Protein AF-0000000078759277 (afdb_homodimer)

InterPro domains:
  IPR004701 Phosphotransferase system, mannose-type IIA component [PF03610] (3-114)
  IPR004701 Phosphotransferase system, mannose-type IIA component [PS51096] (1-136)
  IPR033887 PTS system mannose/sorbose specific IIA subunit [cd00006] (1-119)
  IPR036662 Phosphotransferase system, mannose-type IIA component superfamily [G3DSA:3.40.50.510] (1-136)
  IPR036662 Phosphotransferase system, mannose-type IIA component superfamily [SSF53062] (2-120)
  IPR051471 Bacterial PTS system sugar-specific components [PTHR33799] (2-118)

Secondary structure (DSSP, 8-state):
-EEEEEEETTHHHHHHHHHHHHH-S---EEEEEE-TT-HHHHHHHHHHHHHHHTTS-EEEEESSTTSHHHHHHHTTGGG--S-EEEEES--HHHHHHHHHHHHTT--HHHHHHHHHT----EEHHHHHHHHHHH--/-EEEEEEETTHHHHHHHHHHHHH-S---EEEEEE-TT-HHHHHHHHHHHHHHHTTS-EEEEESSTTSHHHHHHHTTGGG--S-EEEEES--HHHHHHHHHHHHTT--HHHHHHHHHT----EEHHHHHHHHHHHH-

Solvent-accessible surface area (backbone atoms only — not comparable to full-atom values): 14409 Å² total; per-residue (Å²): 116,40,40,36,33,26,12,60,35,49,28,31,57,17,48,51,55,43,46,29,72,75,75,36,87,82,71,57,67,44,77,53,50,44,48,92,81,34,69,66,54,33,51,52,55,47,52,58,51,45,74,74,44,32,85,34,32,34,38,36,39,12,32,30,65,81,34,68,61,32,44,61,50,61,74,46,48,80,68,32,74,52,43,70,47,46,36,16,24,43,28,55,45,55,53,52,49,50,51,52,41,45,76,70,66,51,50,66,72,57,43,50,58,51,56,75,71,53,83,49,61,51,39,53,72,63,54,52,51,54,52,56,58,67,75,97,112,41,38,36,34,26,13,60,36,48,28,32,57,16,50,52,55,42,47,28,73,75,74,37,88,84,69,56,66,44,77,51,50,45,48,92,80,34,69,68,55,32,49,52,53,49,50,57,51,43,74,73,43,32,84,33,32,33,38,37,39,13,31,30,65,79,34,67,62,32,45,61,50,60,74,45,49,80,66,32,74,54,44,69,46,45,35,17,24,43,29,53,45,56,52,52,50,48,52,52,40,46,76,71,67,50,50,64,70,57,44,51,59,51,55,73,71,53,83,51,62,49,39,52,72,62,54,53,51,54,55,56,57,67,74,97

Foldseek 3Di:
DAEEEEEEDCVSVVLLVVVCVVPNDPLNYHYQYAYPVHVVVSLVVVVVVCVVDLADAYEYEYQAPPDPRQVSVVVCQVSRDHHYYYDYNDDNVLVNQLSVVVVVVDGPVVSVVVSVPDDPDDDPVVVVVVVVVVVD/DAEEEEEEDCVSVVLLVVVCVVPNDPLNYHYQYAYPVHVVVSLVVVVVVCVVDLADAYEYEYQAPPDPRQVSVVVCQVSRDHHYYYDYNDDNVLVNQLSVCVVVVDGPVVSVVVSVPDDPDDDPVVVVVVVVVVVD

Nearest PDB structures (foldseek):
  6fmg-assembly2_C  TM=9.041E-01  e=5.716E-08  Streptococcus pneumoniae
  4tkz-assembly3_F-3  TM=8.627E-01  e=1.509E-07  Streptococcus agalactiae NEM316
  3bed-assembly1_A  TM=8.470E-01  e=1.883E-06  Enterococcus faecalis V583
  2jzn-assembly1_B  TM=8.188E-01  e=2.286E-06  Escherichia coli
  3gx1-assembly1_B  TM=8.272E-01  e=3.694E-05  Listeria innocua Clip11262

pLDDT: mean 94.12, std 10.88, range [39.59, 98.94]

Sequence (272 aa):
MEFIITSHGNIAIGFVDTLKMFFGDNLNCHVVTLGDAGIEEFRENIEKIVSQVKNQEVMVFADLIGGTPFNEFAKRSEVFQNGFQLLGGMNLGILIEAVNLRLQGKKSDDIIENLRNMNTIACLADMQRHTNEEDEMEFIITSHGNIAIGFVDTLKMFFGDNLNCHVVTLGDAGIEEFRENIEKIVSQVKNQEVMVFADLIGGTPFNEFAKRSEVFQNGFQLLGGMNLGILIEAVNLRLQGKKSDDIIENLRNMNTIACLADMQRHTNEEDE

Structure (mmCIF, N/CA/C/O backbone):
data_AF-0000000078759277-model_v1
#
loop_
_entity.id
_entity.type
_entity.pdbx_description
1 polymer 'PTS family mannose/fructose/sorbose porter component IIA'
#
loop_
_atom_site.group_PDB
_atom_site.id
_atom_site.type_symbol
_atom_site.label_atom_id
_atom_site.label_alt_id
_atom_site.label_comp_id
_atom_site.label_asym_id
_atom_site.label_entity_id
_atom_site.label_seq_id
_atom_site.pdbx_PDB_ins_code
_atom_site.Cartn_x
_atom_site.Cartn_y
_atom_site.Cartn_z
_atom_site.occupancy
_atom_site.B_iso_or_equiv
_atom_site.auth_seq_id
_atom_site.auth_comp_id
_atom_site.auth_asym_id
_atom_site.auth_atom_id
_atom_site.pdbx_PDB_model_num
ATOM 1 N N . MET A 1 1 ? -10.734 17.859 8.914 1 96.25 1 MET A N 1
ATOM 2 C CA . MET A 1 1 ? -9.484 17.109 8.891 1 96.25 1 MET A CA 1
ATOM 3 C C . MET A 1 1 ? -9.008 16.891 7.461 1 96.25 1 MET A C 1
ATOM 5 O O . MET A 1 1 ? -9.805 16.578 6.574 1 96.25 1 MET A O 1
ATOM 9 N N . GLU A 1 2 ? -7.703 17.094 7.203 1 97.62 2 GLU A N 1
ATOM 10 C CA . GLU A 1 2 ? -7.098 16.922 5.887 1 97.62 2 GLU A CA 1
ATOM 11 C C . GLU A 1 2 ? -6.184 15.703 5.848 1 97.62 2 GLU A C 1
ATOM 13 O O . GLU A 1 2 ? -5.449 15.438 6.801 1 97.62 2 GLU A O 1
ATOM 18 N N . PHE A 1 3 ? -6.359 14.961 4.754 1 98.69 3 PHE A N 1
ATOM 19 C CA . PHE A 1 3 ? -5.434 13.867 4.508 1 98.69 3 PHE A CA 1
ATOM 20 C C . PHE A 1 3 ? -4.367 14.273 3.496 1 98.69 3 PHE A C 1
ATOM 22 O O . PHE A 1 3 ? -4.668 14.953 2.512 1 98.69 3 PHE A O 1
ATOM 29 N N . ILE A 1 4 ? -3.18 13.875 3.758 1 98.81 4 ILE A N 1
ATOM 30 C CA . ILE A 1 4 ? -2.096 13.969 2.785 1 98.81 4 ILE A CA 1
ATOM 31 C C . ILE A 1 4 ? -1.557 12.578 2.479 1 98.81 4 ILE A C 1
ATOM 33 O O . ILE A 1 4 ? -1.135 11.852 3.385 1 98.81 4 ILE A O 1
ATOM 37 N N . ILE A 1 5 ? -1.588 12.18 1.271 1 98.94 5 ILE A N 1
ATOM 38 C CA . ILE A 1 5 ? -1.066 10.898 0.809 1 98.94 5 ILE A CA 1
ATOM 39 C C . ILE A 1 5 ? 0.215 11.117 0.009 1 98.94 5 ILE A C 1
ATOM 41 O O . ILE A 1 5 ? 0.208 11.82 -1.006 1 98.94 5 ILE A O 1
ATOM 45 N N . THR A 1 6 ? 1.304 10.523 0.481 1 98.94 6 THR A N 1
ATOM 46 C CA . THR A 1 6 ? 2.6 10.789 -0.137 1 98.94 6 THR A CA 1
ATOM 47 C C . THR A 1 6 ? 3.34 9.484 -0.413 1 98.94 6 THR A C 1
ATOM 49 O O . THR A 1 6 ? 3.186 8.508 0.323 1 98.94 6 THR A O 1
ATOM 52 N N . SER A 1 7 ? 4.113 9.469 -1.456 1 98.88 7 SER A N 1
ATOM 53 C CA . SER A 1 7 ? 4.801 8.242 -1.84 1 98.88 7 SER A CA 1
ATOM 54 C C . SER A 1 7 ? 5.961 8.531 -2.785 1 98.88 7 SER A C 1
ATOM 56 O O . SER A 1 7 ? 6.086 9.641 -3.305 1 98.88 7 SER A O 1
ATOM 58 N N . HIS A 1 8 ? 6.785 7.488 -2.934 1 98.75 8 HIS A N 1
ATOM 59 C CA . HIS A 1 8 ? 7.625 7.414 -4.125 1 98.75 8 HIS A CA 1
ATOM 60 C C . HIS A 1 8 ? 6.781 7.234 -5.383 1 98.75 8 HIS A C 1
ATOM 62 O O . HIS A 1 8 ? 5.777 6.516 -5.363 1 98.75 8 HIS A O 1
ATOM 68 N N . GLY A 1 9 ? 7.258 7.902 -6.414 1 97.88 9 GLY A N 1
ATOM 69 C CA . GLY A 1 9 ? 6.586 7.699 -7.688 1 97.88 9 GLY A CA 1
ATOM 70 C C . GLY A 1 9 ? 5.086 7.934 -7.617 1 97.88 9 GLY A C 1
ATOM 71 O O . GLY A 1 9 ? 4.629 8.836 -6.914 1 97.88 9 GLY A O 1
ATOM 72 N N . ASN A 1 10 ? 4.293 7.164 -8.359 1 97.75 10 ASN A N 1
ATOM 73 C CA . ASN A 1 10 ? 2.879 7.473 -8.555 1 97.75 10 ASN A CA 1
ATOM 74 C C . ASN A 1 10 ? 1.986 6.594 -7.684 1 97.75 10 ASN A C 1
ATOM 76 O O . ASN A 1 10 ? 0.781 6.496 -7.918 1 97.75 10 ASN A O 1
ATOM 80 N N . ILE A 1 11 ? 2.514 5.938 -6.695 1 98.81 11 ILE A N 1
ATOM 81 C CA . ILE A 1 11 ? 1.765 5.055 -5.809 1 98.81 11 ILE A CA 1
ATOM 82 C C . ILE A 1 11 ? 0.609 5.824 -5.172 1 98.81 11 ILE A C 1
ATOM 84 O O . ILE A 1 11 ? -0.538 5.371 -5.203 1 98.81 11 ILE A O 1
ATOM 88 N N . ALA A 1 12 ? 0.893 6.992 -4.629 1 98.81 12 ALA A N 1
ATOM 89 C CA . ALA A 1 12 ? -0.098 7.812 -3.938 1 98.81 12 ALA A CA 1
ATOM 90 C C . ALA A 1 12 ? -1.241 8.195 -4.871 1 98.81 12 ALA A C 1
ATOM 92 O O . ALA A 1 12 ? -2.406 8.195 -4.469 1 98.81 12 ALA A O 1
ATOM 93 N N . ILE A 1 13 ? -0.888 8.523 -6.117 1 98.44 13 ILE A N 1
ATOM 94 C CA . ILE A 1 13 ? -1.903 8.883 -7.102 1 98.44 13 ILE A CA 1
ATOM 95 C C . ILE A 1 13 ? -2.85 7.707 -7.324 1 98.44 13 ILE A C 1
ATOM 97 O O . ILE A 1 13 ? -4.07 7.879 -7.348 1 98.44 13 ILE A O 1
ATOM 101 N N . GLY A 1 14 ? -2.266 6.5 -7.434 1 98.44 14 GLY A N 1
ATOM 102 C CA . GLY A 1 14 ? -3.086 5.309 -7.566 1 98.44 14 GLY A CA 1
ATOM 103 C C . GLY A 1 14 ? -4.047 5.113 -6.41 1 98.44 14 GLY A C 1
ATOM 104 O O . GLY A 1 14 ? -5.223 4.797 -6.617 1 98.44 14 GLY A O 1
ATOM 105 N N . PHE A 1 15 ? -3.547 5.273 -5.203 1 98.75 15 PHE A N 1
ATOM 106 C CA . PHE A 1 15 ? -4.379 5.109 -4.016 1 98.75 15 PHE A CA 1
ATOM 107 C C . PHE A 1 15 ? -5.523 6.117 -4.012 1 98.75 15 PHE A C 1
ATOM 109 O O . PHE A 1 15 ? -6.68 5.75 -3.789 1 98.75 15 PHE A O 1
ATOM 116 N N . VAL A 1 16 ? -5.27 7.398 -4.293 1 98.56 16 VAL A N 1
ATOM 117 C CA . VAL A 1 16 ? -6.277 8.453 -4.199 1 98.56 16 VAL A CA 1
ATOM 118 C C . VAL A 1 16 ? -7.332 8.25 -5.289 1 98.56 16 VAL A C 1
ATOM 120 O O . VAL A 1 16 ? -8.531 8.406 -5.035 1 98.56 16 VAL A O 1
ATOM 123 N N . ASP A 1 17 ? -6.848 7.918 -6.5 1 98 17 ASP A N 1
ATOM 124 C CA . ASP A 1 17 ? -7.801 7.637 -7.57 1 98 17 ASP A CA 1
ATOM 125 C C . ASP A 1 17 ? -8.75 6.508 -7.18 1 98 17 ASP A C 1
ATOM 127 O O . ASP A 1 17 ? -9.953 6.578 -7.438 1 98 17 ASP A O 1
ATOM 131 N N . THR A 1 18 ? -8.227 5.465 -6.574 1 98.25 18 THR A N 1
ATOM 132 C CA . THR A 1 18 ? -9.039 4.328 -6.145 1 98.25 18 THR A CA 1
ATOM 133 C C . THR A 1 18 ? -10 4.742 -5.035 1 98.25 18 THR A C 1
ATOM 135 O O . THR A 1 18 ? -11.172 4.355 -5.043 1 98.25 18 THR A O 1
ATOM 138 N N . LEU A 1 19 ? -9.539 5.543 -4.074 1 98.19 19 LEU A N 1
ATOM 139 C CA . LEU A 1 19 ? -10.406 6.031 -3.004 1 98.19 19 LEU A CA 1
ATOM 140 C C . LEU A 1 19 ? -11.555 6.859 -3.566 1 98.19 19 LEU A C 1
ATOM 142 O O . LEU A 1 19 ? -12.68 6.777 -3.076 1 98.19 19 LEU A O 1
ATOM 146 N N . LYS A 1 20 ? -11.266 7.652 -4.574 1 97.75 20 LYS A N 1
ATOM 147 C CA . LYS A 1 20 ? -12.312 8.461 -5.199 1 97.75 20 LYS A CA 1
ATOM 148 C C . LYS A 1 20 ? -13.367 7.574 -5.852 1 97.75 20 LYS A C 1
ATOM 150 O O . LYS A 1 20 ? -14.555 7.914 -5.859 1 97.75 20 LYS A O 1
ATOM 155 N N . MET A 1 21 ? -12.898 6.496 -6.398 1 95.56 21 MET A N 1
ATOM 156 C CA . MET A 1 21 ? -13.844 5.531 -6.957 1 95.56 21 MET A CA 1
ATOM 157 C C . MET A 1 21 ? -14.75 4.969 -5.871 1 95.56 21 MET A C 1
ATOM 159 O O . MET A 1 21 ? -15.945 4.75 -6.109 1 95.56 21 MET A O 1
ATOM 163 N N . PHE A 1 22 ? -14.227 4.797 -4.699 1 96.62 22 PHE A N 1
ATOM 164 C CA . PHE A 1 22 ? -14.977 4.172 -3.611 1 96.62 22 PHE A CA 1
ATOM 165 C C . PHE A 1 22 ? -15.844 5.195 -2.896 1 96.62 22 PHE A C 1
ATOM 167 O O . PHE A 1 22 ? -16.953 4.883 -2.471 1 96.62 22 PHE A O 1
ATOM 174 N N . PHE A 1 23 ? -15.391 6.449 -2.748 1 97.12 23 PHE A N 1
ATOM 175 C CA . PHE A 1 23 ? -16.031 7.383 -1.827 1 97.12 23 PHE A CA 1
ATOM 176 C C . PHE A 1 23 ? -16.484 8.641 -2.559 1 97.12 23 PHE A C 1
ATOM 178 O O . PHE A 1 23 ? -17.156 9.492 -1.975 1 97.12 23 PHE A O 1
ATOM 185 N N . GLY A 1 24 ? -16.094 8.844 -3.77 1 95.69 24 GLY A N 1
ATOM 186 C CA . GLY A 1 24 ? -16.422 10.055 -4.512 1 95.69 24 GLY A CA 1
ATOM 187 C C . GLY A 1 24 ? -15.281 11.055 -4.559 1 95.69 24 GLY A C 1
ATOM 188 O O . GLY A 1 24 ? -14.25 10.852 -3.914 1 95.69 24 GLY A O 1
ATOM 189 N N . ASP A 1 25 ? -15.453 12.156 -5.25 1 93.19 25 ASP A N 1
ATOM 190 C CA . ASP A 1 25 ? -14.383 13.078 -5.598 1 93.19 25 ASP A CA 1
ATOM 191 C C . ASP A 1 25 ? -14.109 14.062 -4.461 1 93.19 25 ASP A C 1
ATOM 193 O O . ASP A 1 25 ? -13.062 14.711 -4.43 1 93.19 25 ASP A O 1
ATOM 197 N N . ASN A 1 26 ? -14.898 14.148 -3.436 1 89.88 26 ASN A N 1
ATOM 198 C CA . ASN A 1 26 ? -14.773 15.148 -2.383 1 89.88 26 ASN A CA 1
ATOM 199 C C . ASN A 1 26 ? -14.07 14.586 -1.153 1 89.88 26 ASN A C 1
ATOM 201 O O . ASN A 1 26 ? -14.562 14.711 -0.034 1 89.88 26 ASN A O 1
ATOM 205 N N . LEU A 1 27 ? -12.93 13.875 -1.172 1 89.94 27 LEU A N 1
ATOM 206 C CA . LEU A 1 27 ? -12.211 13.172 -0.11 1 89.94 27 LEU A CA 1
ATOM 207 C C . LEU A 1 27 ? -11.336 14.133 0.683 1 89.94 27 LEU A C 1
ATOM 209 O O . LEU A 1 27 ? -10.898 13.812 1.788 1 89.94 27 LEU A O 1
ATOM 213 N N . ASN A 1 28 ? -11.289 15.461 0.524 1 91.25 28 ASN A N 1
ATOM 214 C CA . ASN A 1 28 ? -10.367 16.359 1.21 1 91.25 28 ASN A CA 1
ATOM 215 C C . ASN A 1 28 ? -8.977 15.734 1.358 1 91.25 28 ASN A C 1
ATOM 217 O O . ASN A 1 28 ? -8.453 15.633 2.471 1 91.25 28 ASN A O 1
ATOM 221 N N . CYS A 1 29 ? -8.406 15.289 0.323 1 96.31 29 CYS A N 1
ATOM 222 C CA . CYS A 1 29 ? -7.109 14.617 0.274 1 96.31 29 CYS A CA 1
ATOM 223 C C . CYS A 1 29 ? -6.145 15.359 -0.647 1 96.31 29 CYS A C 1
ATOM 225 O O . CYS A 1 29 ? -6.543 15.836 -1.711 1 96.31 29 CYS A O 1
ATOM 227 N N . HIS A 1 30 ? -4.957 15.516 -0.177 1 98.06 30 HIS A N 1
ATOM 228 C CA . HIS A 1 30 ? -3.861 16.047 -0.977 1 98.06 30 HIS A CA 1
ATOM 229 C C . HIS A 1 30 ? -2.861 14.961 -1.345 1 98.06 30 HIS A C 1
ATOM 231 O O . HIS A 1 30 ? -2.617 14.047 -0.555 1 98.06 30 HIS A O 1
ATOM 237 N N . VAL A 1 31 ? -2.32 15.07 -2.562 1 98.56 31 VAL A N 1
ATOM 238 C CA . VAL A 1 31 ? -1.34 14.086 -3.023 1 98.56 31 VAL A CA 1
ATOM 239 C C . VAL A 1 31 ? -0.012 14.789 -3.312 1 98.56 31 VAL A C 1
ATOM 241 O O . VAL A 1 31 ? 0.016 15.836 -3.957 1 98.56 31 VAL A O 1
ATOM 244 N N . VAL A 1 32 ? 1.037 14.25 -2.824 1 98.69 32 VAL A N 1
ATOM 245 C CA . VAL A 1 32 ? 2.367 14.75 -3.156 1 98.69 32 VAL A CA 1
ATOM 246 C C . VAL A 1 32 ? 3.324 13.578 -3.359 1 98.69 32 VAL A C 1
ATOM 248 O O . VAL A 1 32 ? 3.445 12.711 -2.49 1 98.69 32 VAL A O 1
ATOM 251 N N . THR A 1 33 ? 3.992 13.516 -4.48 1 98.69 33 THR A N 1
ATOM 252 C CA . THR A 1 33 ? 4.781 12.344 -4.855 1 98.69 33 THR A CA 1
ATOM 253 C C . THR A 1 33 ? 6.23 12.742 -5.137 1 98.69 33 THR A C 1
ATOM 255 O O . THR A 1 33 ? 6.492 13.812 -5.684 1 98.69 33 THR A O 1
ATOM 258 N N . LEU A 1 34 ? 7.156 11.914 -4.73 1 98.75 34 LEU A N 1
ATOM 259 C CA . LEU A 1 34 ? 8.57 12.047 -5.082 1 98.75 34 LEU A CA 1
ATOM 260 C C . LEU A 1 34 ? 8.883 11.266 -6.355 1 98.75 34 LEU A C 1
ATOM 262 O O . LEU A 1 34 ? 9.008 10.039 -6.32 1 98.75 34 LEU A O 1
ATOM 266 N N . GLY A 1 35 ? 8.984 12 -7.461 1 96.38 35 GLY A N 1
ATOM 267 C CA . GLY A 1 35 ? 9.273 11.375 -8.742 1 96.38 35 GLY A CA 1
ATOM 268 C C . GLY A 1 35 ? 10.594 11.836 -9.336 1 96.38 35 GLY A C 1
ATOM 269 O O . GLY A 1 35 ? 11.547 12.109 -8.609 1 96.38 35 GLY A O 1
ATOM 270 N N . ASP A 1 36 ? 10.578 11.828 -10.617 1 95.62 36 ASP A N 1
ATOM 271 C CA . ASP A 1 36 ? 11.797 12.078 -11.375 1 95.62 36 ASP A CA 1
ATOM 272 C C . ASP A 1 36 ? 12.211 13.547 -11.281 1 95.62 36 ASP A C 1
ATOM 274 O O . ASP A 1 36 ? 13.359 13.891 -11.547 1 95.62 36 ASP A O 1
ATOM 278 N N . ALA A 1 37 ? 11.18 14.422 -10.875 1 95.12 37 ALA A N 1
ATOM 279 C CA . ALA A 1 37 ? 11.461 15.852 -10.797 1 95.12 37 ALA A CA 1
ATOM 280 C C . ALA A 1 37 ? 12.438 16.156 -9.664 1 95.12 37 ALA A C 1
ATOM 282 O O . ALA A 1 37 ? 13.023 17.25 -9.617 1 95.12 37 ALA A O 1
ATOM 283 N N . GLY A 1 38 ? 12.602 15.273 -8.719 1 96.94 38 GLY A N 1
ATOM 284 C CA . GLY A 1 38 ? 13.641 15.391 -7.707 1 96.94 38 GLY A CA 1
ATOM 285 C C . GLY A 1 38 ? 13.125 15.891 -6.371 1 96.94 38 GLY A C 1
ATOM 286 O O . GLY A 1 38 ? 11.984 16.344 -6.277 1 96.94 38 GLY A O 1
ATOM 287 N N . ILE A 1 39 ? 13.992 15.859 -5.332 1 97.69 39 ILE A N 1
ATOM 288 C CA . ILE A 1 39 ? 13.625 16.109 -3.939 1 97.69 39 ILE A CA 1
ATOM 289 C C . ILE A 1 39 ? 13.312 17.578 -3.736 1 97.69 39 ILE A C 1
ATOM 291 O O . ILE A 1 39 ? 12.445 17.938 -2.936 1 97.69 39 ILE A O 1
ATOM 295 N N . GLU A 1 40 ? 13.961 18.469 -4.434 1 98.25 40 GLU A N 1
ATOM 296 C CA . GLU A 1 40 ? 13.688 19.891 -4.277 1 98.25 40 GLU A CA 1
ATOM 297 C C . GLU A 1 40 ? 12.266 20.234 -4.699 1 98.25 40 GLU A C 1
ATOM 299 O O . GLU A 1 40 ? 11.547 20.938 -3.984 1 98.25 40 GLU A O 1
ATOM 304 N N . GLU A 1 41 ? 11.906 19.75 -5.848 1 98.5 41 GLU A N 1
ATOM 305 C CA . GLU A 1 41 ? 10.531 19.953 -6.289 1 98.5 41 GLU A CA 1
ATOM 306 C C . GLU A 1 41 ? 9.539 19.312 -5.328 1 98.5 41 GLU A C 1
ATOM 308 O O . GLU A 1 41 ? 8.477 19.859 -5.055 1 98.5 41 GLU A O 1
ATOM 313 N N . PHE A 1 42 ? 9.93 18.188 -4.891 1 98.75 42 PHE A N 1
ATOM 314 C CA . PHE A 1 42 ? 9.117 17.5 -3.9 1 98.75 42 PHE A CA 1
ATOM 315 C C . PHE A 1 42 ? 8.883 18.375 -2.676 1 98.75 42 PHE A C 1
ATOM 317 O O . PHE A 1 42 ? 7.742 18.531 -2.236 1 98.75 42 PHE A O 1
ATOM 324 N N . ARG A 1 43 ? 9.883 18.953 -2.146 1 98.62 43 ARG A N 1
ATOM 325 C CA . ARG A 1 43 ? 9.797 19.812 -0.971 1 98.62 43 ARG A CA 1
ATOM 326 C C . ARG A 1 43 ? 8.961 21.047 -1.255 1 98.62 43 ARG A C 1
ATOM 328 O O . ARG A 1 43 ? 8.18 21.484 -0.406 1 98.62 43 ARG A O 1
ATOM 335 N N . GLU A 1 44 ? 9.117 21.578 -2.398 1 98.62 44 GLU A N 1
ATOM 336 C CA . GLU A 1 44 ? 8.312 22.734 -2.781 1 98.62 44 GLU A CA 1
ATOM 337 C C . GLU A 1 44 ? 6.828 22.391 -2.783 1 98.62 44 GLU A C 1
ATOM 339 O O . GLU A 1 44 ? 6.004 23.172 -2.307 1 98.62 44 GLU A O 1
ATOM 344 N N . ASN A 1 45 ? 6.543 21.312 -3.32 1 98.62 45 ASN A N 1
ATOM 345 C CA . ASN A 1 45 ? 5.152 20.859 -3.359 1 98.62 45 ASN A CA 1
ATOM 346 C C . ASN A 1 45 ? 4.605 20.609 -1.957 1 98.62 45 ASN A C 1
ATOM 348 O O . ASN A 1 45 ? 3.441 20.891 -1.679 1 98.62 45 ASN A O 1
ATOM 352 N N . ILE A 1 46 ? 5.445 20.047 -1.088 1 98.75 46 ILE A N 1
ATOM 353 C CA . ILE A 1 46 ? 5.051 19.844 0.302 1 98.75 46 ILE A CA 1
ATOM 354 C C . ILE A 1 46 ? 4.734 21.188 0.951 1 98.75 46 ILE A C 1
ATOM 356 O O . ILE A 1 46 ? 3.699 21.344 1.604 1 98.75 46 ILE A O 1
ATOM 360 N N . GLU A 1 47 ? 5.594 22.125 0.748 1 98.5 47 GLU A N 1
ATOM 361 C CA . GLU A 1 47 ? 5.406 23.438 1.357 1 98.5 47 GLU A CA 1
ATOM 362 C C . GLU A 1 47 ? 4.098 24.078 0.901 1 98.5 47 GLU A C 1
ATOM 364 O O . GLU A 1 47 ? 3.406 24.719 1.69 1 98.5 47 GLU A O 1
ATOM 369 N N . LYS A 1 48 ? 3.799 23.938 -0.354 1 98.56 48 LYS A N 1
ATOM 370 C CA . LYS A 1 48 ? 2.543 24.469 -0.883 1 98.56 48 LYS A CA 1
ATOM 371 C C . LYS A 1 48 ? 1.344 23.844 -0.17 1 98.56 48 LYS A C 1
ATOM 373 O O . LYS A 1 48 ? 0.418 24.547 0.228 1 98.56 48 LYS A O 1
ATOM 378 N N . ILE A 1 49 ? 1.343 22.594 0.065 1 98.31 49 ILE A N 1
ATOM 379 C CA . ILE A 1 49 ? 0.242 21.891 0.72 1 98.31 49 ILE A CA 1
ATOM 380 C C . ILE A 1 49 ? 0.181 22.281 2.191 1 98.31 49 ILE A C 1
ATOM 382 O O . ILE A 1 49 ? -0.891 22.609 2.711 1 98.31 49 ILE A O 1
ATOM 386 N N . VAL A 1 50 ? 1.338 22.25 2.836 1 98 50 VAL A N 1
ATOM 387 C CA . VAL A 1 50 ? 1.424 22.562 4.262 1 98 50 VAL A CA 1
ATOM 388 C C . VAL A 1 50 ? 0.872 23.953 4.523 1 98 50 VAL A C 1
ATOM 390 O O . VAL A 1 50 ? 0.137 24.172 5.492 1 98 50 VAL A O 1
ATOM 393 N N . SER A 1 51 ? 1.228 24.891 3.654 1 97.75 51 SER A N 1
ATOM 394 C CA . SER A 1 51 ? 0.769 26.266 3.816 1 97.75 51 SER A CA 1
ATOM 395 C C . SER A 1 51 ? -0.753 26.344 3.789 1 97.75 51 SER A C 1
ATOM 397 O O . SER A 1 51 ? -1.344 27.234 4.398 1 97.75 51 SER A O 1
ATOM 399 N N . GLN A 1 52 ? -1.376 25.422 3.16 1 97.31 52 GLN A N 1
ATOM 400 C CA . GLN A 1 52 ? -2.824 25.422 2.99 1 97.31 52 GLN A CA 1
ATOM 401 C C . GLN A 1 52 ? -3.52 24.75 4.172 1 97.31 52 GLN A C 1
ATOM 403 O O . GLN A 1 52 ? -4.668 25.078 4.488 1 97.31 52 GLN A O 1
ATOM 408 N N . VAL A 1 53 ? -2.787 23.844 4.855 1 97.56 53 VAL A N 1
ATOM 409 C CA . VAL A 1 53 ? -3.547 22.984 5.754 1 97.56 53 VAL A CA 1
ATOM 410 C C . VAL A 1 53 ? -2.941 23.031 7.156 1 97.56 53 VAL A C 1
ATOM 412 O O . VAL A 1 53 ? -3.4 22.344 8.062 1 97.56 53 VAL A O 1
ATOM 415 N N . LYS A 1 54 ? -1.875 23.844 7.383 1 96.12 54 LYS A N 1
ATOM 416 C CA . LYS A 1 54 ? -1.127 23.828 8.633 1 96.12 54 LYS A CA 1
ATOM 417 C C . LYS A 1 54 ? -2.031 24.156 9.82 1 96.12 54 LYS A C 1
ATOM 419 O O . LYS A 1 54 ? -1.723 23.812 10.961 1 96.12 54 LYS A O 1
ATOM 424 N N . ASN A 1 55 ? -3.201 24.812 9.609 1 97.06 55 ASN A N 1
ATOM 425 C CA . ASN A 1 55 ? -4.094 25.203 10.688 1 97.06 55 ASN A CA 1
ATOM 426 C C . ASN A 1 55 ? -5.25 24.219 10.852 1 97.06 55 ASN A C 1
ATOM 428 O O . ASN A 1 55 ? -6.203 24.484 11.586 1 97.06 55 ASN A O 1
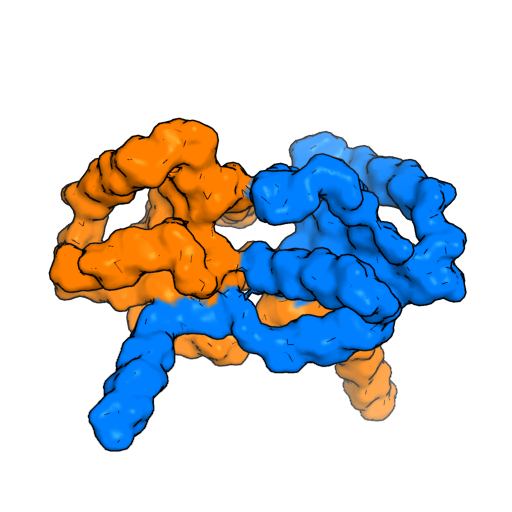ATOM 432 N N . GLN A 1 56 ? -5.223 23.125 10.18 1 97.31 56 GLN A N 1
ATOM 433 C CA . GLN A 1 56 ? -6.223 22.062 10.266 1 97.31 56 GLN A CA 1
ATOM 434 C C . GLN A 1 56 ? -5.664 20.844 10.984 1 97.31 56 GLN A C 1
ATOM 436 O O . GLN A 1 56 ? -4.461 20.766 11.25 1 97.31 56 GLN A O 1
ATOM 441 N N . GLU A 1 57 ? -6.609 19.938 11.422 1 97.75 57 GLU A N 1
ATOM 442 C CA . GLU A 1 57 ? -6.18 18.594 11.797 1 97.75 57 GLU A CA 1
ATOM 443 C C . GLU A 1 57 ? -5.715 17.797 10.586 1 97.75 57 GLU A C 1
ATOM 445 O O . GLU A 1 57 ? -6.41 17.75 9.57 1 97.75 57 GLU A O 1
ATOM 450 N N . VAL A 1 58 ? -4.465 17.219 10.68 1 98.12 58 VAL A N 1
ATOM 451 C CA . VAL A 1 58 ? -3.873 16.625 9.484 1 98.12 58 VAL A CA 1
ATOM 452 C C . VAL A 1 58 ? -3.412 15.203 9.789 1 98.12 58 VAL A C 1
ATOM 454 O O . VAL A 1 58 ? -2.83 14.945 10.844 1 98.12 58 VAL A O 1
ATOM 457 N N . MET A 1 59 ? -3.682 14.328 8.938 1 98.44 59 MET A N 1
ATOM 458 C CA . MET A 1 59 ? -3.088 12.992 8.922 1 98.44 59 MET A CA 1
ATOM 459 C C . MET A 1 59 ? -2.332 12.742 7.617 1 98.44 59 MET A C 1
ATOM 461 O O . MET A 1 59 ? -2.871 12.961 6.531 1 98.44 59 MET A O 1
ATOM 465 N N . VAL A 1 60 ? -1.103 12.32 7.738 1 98.75 60 VAL A N 1
ATOM 466 C CA . VAL A 1 60 ? -0.259 12.023 6.586 1 98.75 60 VAL A CA 1
ATOM 467 C C . VAL A 1 6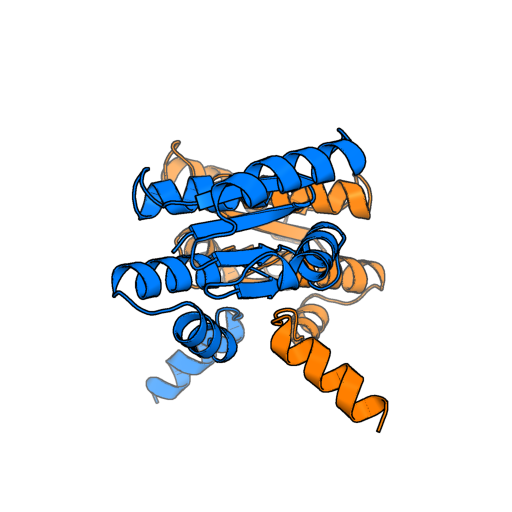0 ? -0.044 10.516 6.477 1 98.75 60 VAL A C 1
ATOM 469 O O . VAL A 1 60 ? 0.253 9.852 7.473 1 98.75 60 VAL A O 1
ATOM 472 N N . PHE A 1 61 ? -0.217 9.992 5.309 1 98.81 61 PHE A N 1
ATOM 473 C CA . PHE A 1 61 ? 0.031 8.594 4.996 1 98.81 61 PHE A CA 1
ATOM 474 C C . PHE A 1 61 ? 1.169 8.453 3.992 1 98.81 61 PHE A C 1
ATOM 476 O O . PHE A 1 61 ? 1.064 8.922 2.859 1 98.81 61 PHE A O 1
ATOM 483 N N . ALA A 1 62 ? 2.221 7.797 4.383 1 98.88 62 ALA A N 1
ATOM 484 C CA . ALA A 1 62 ? 3.377 7.578 3.516 1 98.88 62 ALA A CA 1
ATOM 485 C C . ALA A 1 62 ? 3.488 6.109 3.111 1 98.88 62 ALA A C 1
ATOM 487 O O . ALA A 1 62 ? 3.129 5.219 3.885 1 98.88 62 ALA A O 1
ATOM 488 N N . ASP A 1 63 ? 4.055 5.875 1.984 1 98.81 63 ASP A N 1
ATOM 489 C CA . ASP A 1 63 ? 4.121 4.531 1.421 1 98.81 63 ASP A CA 1
ATOM 490 C C . ASP A 1 63 ? 5.117 3.662 2.186 1 98.81 63 ASP A C 1
ATOM 492 O O . ASP A 1 63 ? 4.973 2.439 2.232 1 98.81 63 ASP A O 1
ATOM 496 N N . LEU A 1 64 ? 6.094 4.262 2.742 1 98.44 64 LEU A N 1
ATOM 497 C CA . LEU A 1 64 ? 7.191 3.508 3.338 1 98.44 64 LEU A CA 1
ATOM 498 C C . LEU A 1 64 ? 7.688 4.188 4.609 1 98.44 64 LEU A C 1
ATOM 500 O O . LEU A 1 64 ? 7.906 5.398 4.629 1 98.44 64 LEU A O 1
ATOM 504 N N . ILE A 1 65 ? 7.871 3.408 5.645 1 97.31 65 ILE A N 1
ATOM 505 C CA . ILE A 1 65 ? 8.453 3.924 6.879 1 97.31 65 ILE A CA 1
ATOM 506 C C . ILE A 1 65 ? 9.891 4.355 6.633 1 97.31 65 ILE A C 1
ATOM 508 O O . ILE A 1 65 ? 10.688 3.59 6.078 1 97.31 65 ILE A O 1
ATOM 512 N N . GLY A 1 66 ? 10.141 5.555 6.977 1 97.06 66 GLY A N 1
ATOM 513 C CA . GLY A 1 66 ? 11.523 6.004 6.973 1 97.06 66 GLY A CA 1
ATOM 514 C C . GLY A 1 66 ? 12 6.43 5.598 1 97.06 66 GLY A C 1
ATOM 515 O O . GLY A 1 66 ? 13.156 6.828 5.434 1 97.06 66 GLY A O 1
ATOM 516 N N . GLY A 1 67 ? 11.211 6.312 4.578 1 97.88 67 GLY A N 1
ATOM 517 C CA . GLY A 1 67 ? 11.578 6.836 3.275 1 97.88 67 GLY A CA 1
ATOM 518 C C . GLY A 1 67 ? 11.609 8.352 3.227 1 97.88 67 GLY A C 1
ATOM 519 O O . GLY A 1 67 ? 11.156 9.016 4.16 1 97.88 67 GLY A O 1
ATOM 520 N N . THR A 1 68 ? 12.047 8.859 2.129 1 98.44 68 THR A N 1
ATOM 521 C CA . THR A 1 68 ? 12.156 10.305 1.985 1 98.44 68 THR A CA 1
ATOM 522 C C . THR A 1 68 ? 10.789 10.969 2.152 1 98.44 68 THR A C 1
ATOM 524 O O . THR A 1 68 ? 10.656 11.93 2.91 1 98.44 68 THR A O 1
ATOM 527 N N . PRO A 1 69 ? 9.773 10.492 1.476 1 98.75 69 PRO A N 1
ATOM 528 C CA . PRO A 1 69 ? 8.469 11.125 1.679 1 98.75 69 PRO A CA 1
ATOM 529 C C . PRO A 1 69 ? 8.039 11.141 3.145 1 98.75 69 PRO A C 1
ATOM 531 O O . PRO A 1 69 ? 7.539 12.148 3.637 1 98.75 69 PRO A O 1
ATOM 534 N N . PHE A 1 70 ? 8.227 10.047 3.826 1 98.69 70 PHE A N 1
ATOM 535 C CA . PHE A 1 70 ? 7.922 9.953 5.25 1 98.69 70 PHE A CA 1
ATOM 536 C C . PHE A 1 70 ? 8.75 10.961 6.043 1 98.69 70 PHE A C 1
ATOM 538 O O . PHE A 1 70 ? 8.203 11.75 6.816 1 98.69 70 PHE A O 1
ATOM 545 N N . ASN A 1 71 ? 10.008 10.984 5.848 1 98.38 71 ASN A N 1
ATOM 546 C CA . ASN A 1 71 ? 10.945 11.797 6.625 1 98.38 71 ASN A CA 1
ATOM 547 C C . ASN A 1 71 ? 10.695 13.289 6.422 1 98.38 71 ASN A C 1
ATOM 549 O O . ASN A 1 71 ? 10.867 14.078 7.352 1 98.38 71 ASN A O 1
ATOM 553 N N . GLU A 1 72 ? 10.383 13.711 5.246 1 98.62 72 GLU A N 1
ATOM 554 C CA . GLU A 1 72 ? 10.141 15.125 4.965 1 98.62 72 GLU A CA 1
ATOM 555 C C . GLU A 1 72 ? 8.945 15.641 5.754 1 98.62 72 GLU A C 1
ATOM 557 O O . GLU A 1 72 ? 8.93 16.797 6.18 1 98.62 72 GLU A O 1
ATOM 562 N N . PHE A 1 73 ? 7.934 14.797 5.965 1 98.56 73 PHE A N 1
ATOM 563 C CA . PHE A 1 73 ? 6.793 15.219 6.766 1 98.56 73 PHE A CA 1
ATOM 564 C C . PHE A 1 73 ? 7.105 15.102 8.25 1 98.56 73 PHE A C 1
ATOM 566 O O . PHE A 1 73 ? 6.652 15.93 9.055 1 98.56 73 PHE A O 1
ATOM 573 N N . ALA A 1 74 ? 7.84 14.047 8.594 1 98 74 ALA A N 1
ATOM 574 C CA . ALA A 1 74 ? 8.25 13.914 9.992 1 98 74 ALA A CA 1
ATOM 575 C C . ALA A 1 74 ? 8.977 15.172 10.469 1 98 74 ALA A C 1
ATOM 577 O O . ALA A 1 74 ? 8.719 15.672 11.57 1 98 74 ALA A O 1
ATOM 578 N N . LYS A 1 75 ? 9.82 15.719 9.617 1 97.25 75 LYS A N 1
ATOM 579 C CA . LYS A 1 75 ? 10.602 16.906 9.93 1 97.25 75 LYS A CA 1
ATOM 580 C C . LYS A 1 75 ? 9.695 18.125 10.125 1 97.25 75 LYS A C 1
ATOM 582 O O . LYS A 1 75 ? 10.086 19.094 10.766 1 97.25 75 LYS A O 1
ATOM 587 N N . ARG A 1 76 ? 8.523 18.094 9.594 1 97.5 76 ARG A N 1
ATOM 588 C CA . ARG A 1 76 ? 7.637 19.25 9.578 1 97.5 76 ARG A CA 1
ATOM 589 C C . ARG A 1 76 ? 6.492 19.078 10.578 1 97.5 76 ARG A C 1
ATOM 591 O O . ARG A 1 76 ? 5.508 19.828 10.531 1 97.5 76 ARG A O 1
ATOM 598 N N . SER A 1 77 ? 6.617 18.062 11.445 1 96.69 77 SER A N 1
ATOM 599 C CA . SER A 1 77 ? 5.527 17.703 12.344 1 96.69 77 SER A CA 1
ATOM 600 C C . SER A 1 77 ? 5.117 18.891 13.219 1 96.69 77 SER A C 1
ATOM 602 O O . SER A 1 77 ? 3.938 19.062 13.523 1 96.69 77 SER A O 1
ATOM 604 N N . GLU A 1 78 ? 6.012 19.766 13.57 1 95.81 78 GLU A N 1
ATOM 605 C CA . GLU A 1 78 ? 5.773 20.844 14.523 1 95.81 78 GLU A CA 1
ATOM 606 C C . GLU A 1 78 ? 5.02 22 13.859 1 95.81 78 GLU A C 1
ATOM 608 O O . GLU A 1 78 ? 4.512 22.891 14.547 1 95.81 78 GLU A O 1
ATOM 613 N N . VAL A 1 79 ? 5.02 22.016 12.531 1 96.94 79 VAL A N 1
ATOM 614 C CA . VAL A 1 79 ? 4.348 23.078 11.805 1 96.94 79 VAL A CA 1
ATOM 615 C C . VAL A 1 79 ? 2.836 22.969 11.984 1 96.94 79 VAL A C 1
ATOM 617 O O . VAL A 1 79 ? 2.119 23.969 11.938 1 96.94 79 VAL A O 1
ATOM 620 N N . PHE A 1 80 ? 2.396 21.719 12.305 1 95.94 80 PHE A N 1
ATOM 621 C CA . PHE A 1 80 ? 0.971 21.453 12.453 1 95.94 80 PHE A CA 1
ATOM 622 C C . PHE A 1 80 ? 0.547 21.562 13.914 1 95.94 80 PHE A C 1
ATOM 624 O O . PHE A 1 80 ? 0.982 20.781 14.758 1 95.94 80 PHE A O 1
ATOM 631 N N . GLN A 1 81 ? -0.377 22.5 14.203 1 91.5 81 GLN A N 1
ATOM 632 C CA . GLN A 1 81 ? -0.639 22.812 15.602 1 91.5 81 GLN A CA 1
ATOM 633 C C . GLN A 1 81 ? -2.016 22.312 16.031 1 91.5 81 GLN A C 1
ATOM 635 O O . GLN A 1 81 ? -2.316 22.266 17.219 1 91.5 81 GLN A O 1
ATOM 640 N N . ASN A 1 82 ? -2.879 21.938 15.148 1 95.19 82 ASN A N 1
ATOM 641 C CA . ASN A 1 82 ? -4.246 21.547 15.477 1 95.19 82 ASN A CA 1
ATOM 642 C C . ASN A 1 82 ? -4.445 20.031 15.344 1 95.19 82 ASN A C 1
ATOM 644 O O . ASN A 1 82 ? -5.523 19.578 14.961 1 95.19 82 ASN A O 1
ATOM 648 N N . GLY A 1 83 ? -3.322 19.234 15.516 1 94.81 83 GLY A N 1
ATOM 649 C CA . GLY A 1 83 ? -3.393 17.781 15.383 1 94.81 83 GLY A CA 1
ATOM 650 C C . GLY A 1 83 ? -2.639 17.25 14.18 1 94.81 83 GLY A C 1
ATOM 651 O O . GLY A 1 83 ? -2.863 17.703 13.055 1 94.81 83 GLY A O 1
ATOM 652 N N . PHE A 1 84 ? -1.716 16.375 14.469 1 97.44 84 PHE A N 1
ATOM 653 C CA . PHE A 1 84 ? -0.875 15.82 13.414 1 97.44 84 PHE A CA 1
ATOM 654 C C . PHE A 1 84 ? -0.573 14.352 13.688 1 97.44 84 PHE A C 1
ATOM 656 O O . PHE A 1 84 ? -0.129 13.992 14.773 1 97.44 84 PHE A O 1
ATOM 663 N N . GLN A 1 85 ? -0.844 13.477 12.695 1 97.94 85 GLN A N 1
ATOM 664 C CA . GLN A 1 85 ? -0.461 12.07 12.703 1 97.94 85 GLN A CA 1
ATOM 665 C C . GLN A 1 85 ? 0.229 11.68 11.398 1 97.94 85 GLN A C 1
ATOM 667 O O . GLN A 1 85 ? -0.155 12.148 10.328 1 97.94 85 GLN A O 1
ATOM 672 N N . LEU A 1 86 ? 1.229 10.914 11.508 1 98.31 86 LEU A N 1
ATOM 673 C CA . LEU A 1 86 ? 1.986 10.414 10.367 1 98.31 86 LEU A CA 1
ATOM 674 C C . LEU A 1 86 ? 2.141 8.898 10.438 1 98.31 86 LEU A C 1
ATOM 676 O O . LEU A 1 86 ? 2.668 8.367 11.414 1 98.31 86 LEU A O 1
ATOM 680 N N . LEU A 1 87 ? 1.634 8.258 9.438 1 97.94 87 LEU A N 1
ATOM 681 C CA . LEU A 1 87 ? 1.716 6.805 9.344 1 97.94 87 LEU A CA 1
ATOM 682 C C . LEU A 1 87 ? 2.527 6.379 8.125 1 97.94 87 LEU A C 1
ATOM 684 O O . LEU A 1 87 ? 2.328 6.906 7.027 1 97.94 87 LEU A O 1
ATOM 688 N N . GLY A 1 88 ? 3.49 5.473 8.312 1 97.88 88 GLY A N 1
ATOM 689 C CA . GLY A 1 88 ? 4.223 4.852 7.223 1 97.88 88 GLY A CA 1
ATOM 690 C C . GLY A 1 88 ? 3.773 3.43 6.938 1 97.88 88 GLY A C 1
ATOM 691 O O . GLY A 1 88 ? 3.434 2.684 7.855 1 97.88 88 GLY A O 1
ATOM 692 N N . GLY A 1 89 ? 3.83 3.104 5.637 1 97.69 89 GLY A N 1
ATOM 693 C CA . GLY A 1 89 ? 3.443 1.756 5.25 1 97.69 89 GLY A CA 1
ATOM 694 C C . GLY A 1 89 ? 1.979 1.641 4.871 1 97.69 89 GLY A C 1
ATOM 695 O O . GLY A 1 89 ? 1.349 0.609 5.113 1 97.69 89 GLY A O 1
ATOM 696 N N . MET A 1 90 ? 1.449 2.627 4.305 1 98.31 90 MET A N 1
ATOM 697 C CA . MET A 1 90 ? 0.031 2.633 3.957 1 98.31 90 MET A CA 1
ATOM 698 C C . MET A 1 90 ? -0.283 1.542 2.938 1 98.31 90 MET A C 1
ATOM 700 O O . MET A 1 90 ? 0.565 1.19 2.115 1 98.31 90 MET A O 1
ATOM 704 N N . ASN A 1 91 ? -1.425 1.043 3.008 1 98.31 91 ASN A N 1
ATOM 705 C CA . ASN A 1 91 ? -2.051 0.216 1.981 1 98.31 91 ASN A CA 1
ATOM 706 C C . ASN A 1 91 ? -3.523 0.574 1.794 1 98.31 91 ASN A C 1
ATOM 708 O O . ASN A 1 91 ? -4.02 1.522 2.406 1 98.31 91 ASN A O 1
ATOM 712 N N . LEU A 1 92 ? -4.176 -0.05 0.864 1 98.75 92 LEU A N 1
ATOM 713 C CA . LEU A 1 92 ? -5.531 0.371 0.533 1 98.75 92 LEU A CA 1
ATOM 714 C C . LEU A 1 92 ? -6.469 0.164 1.719 1 98.75 92 LEU A C 1
ATOM 716 O O . LEU A 1 92 ? -7.324 1.011 1.996 1 98.75 92 LEU A O 1
ATOM 720 N N . GLY A 1 93 ? -6.352 -0.951 2.43 1 98.31 93 GLY A N 1
ATOM 721 C CA . GLY A 1 93 ? -7.188 -1.211 3.592 1 98.31 93 GLY A CA 1
ATOM 722 C C . GLY A 1 93 ? -7.094 -0.127 4.648 1 98.31 93 GLY A C 1
ATOM 723 O O . GLY A 1 93 ? -8.109 0.305 5.195 1 98.31 93 GLY A O 1
ATOM 724 N N . ILE A 1 94 ? -5.895 0.269 4.941 1 98.44 94 ILE A N 1
ATOM 725 C CA . ILE A 1 94 ? -5.648 1.317 5.926 1 98.44 94 ILE A CA 1
ATOM 726 C C . ILE A 1 94 ? -6.32 2.613 5.477 1 98.44 94 ILE A C 1
ATOM 728 O O . ILE A 1 94 ? -7.004 3.271 6.266 1 98.44 94 ILE A O 1
ATOM 732 N N . LEU A 1 95 ? -6.156 2.971 4.238 1 98.69 95 LEU A N 1
ATOM 733 C CA . LEU A 1 95 ? -6.688 4.227 3.729 1 98.69 95 LEU A CA 1
ATOM 734 C C . LEU A 1 95 ? -8.211 4.207 3.707 1 98.69 95 LEU A C 1
ATOM 736 O O . LEU A 1 95 ? -8.859 5.199 4.051 1 98.69 95 LEU A O 1
ATOM 740 N N . ILE A 1 96 ? -8.766 3.098 3.311 1 98.56 96 ILE A N 1
ATOM 741 C CA . ILE A 1 96 ? -10.219 2.963 3.314 1 98.56 96 ILE A CA 1
ATOM 742 C C . ILE A 1 96 ? -10.75 3.143 4.734 1 98.56 96 ILE A C 1
ATOM 744 O O . ILE A 1 96 ? -11.695 3.9 4.957 1 98.56 96 ILE A O 1
ATOM 748 N N . GLU A 1 97 ? -10.148 2.463 5.668 1 98.38 97 GLU A N 1
ATOM 749 C CA . GLU A 1 97 ? -10.594 2.559 7.055 1 98.38 97 GLU A CA 1
ATOM 750 C C . GLU A 1 97 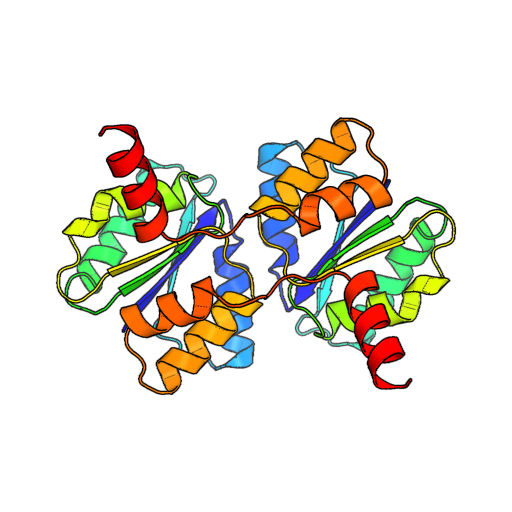? -10.43 3.977 7.59 1 98.38 97 GLU A C 1
ATOM 752 O O . GLU A 1 97 ? -11.289 4.477 8.32 1 98.38 97 GLU A O 1
ATOM 757 N N . ALA A 1 98 ? -9.312 4.621 7.289 1 98.31 98 ALA A N 1
ATOM 758 C CA . ALA A 1 98 ? -9.094 6 7.719 1 98.31 98 ALA A CA 1
ATOM 759 C C . ALA A 1 98 ? -10.211 6.914 7.215 1 98.31 98 ALA A C 1
ATOM 761 O O . ALA A 1 98 ? -10.734 7.738 7.969 1 98.31 98 ALA A O 1
ATOM 762 N N . VAL A 1 99 ? -10.594 6.777 5.941 1 98.31 99 VAL A N 1
ATOM 763 C CA . VAL A 1 99 ? -11.664 7.582 5.355 1 98.31 99 VAL A CA 1
ATOM 764 C C . VAL A 1 99 ? -12.977 7.289 6.07 1 98.31 99 VAL A C 1
ATOM 766 O O . VAL A 1 99 ? -13.727 8.211 6.414 1 98.31 99 VAL A O 1
ATOM 769 N N . ASN A 1 100 ? -13.242 5.98 6.312 1 97.81 100 ASN A N 1
ATOM 770 C CA . ASN A 1 100 ? -14.461 5.59 7.016 1 97.81 100 ASN A CA 1
ATOM 771 C C . ASN A 1 100 ? -14.547 6.25 8.391 1 97.81 100 ASN A C 1
ATOM 773 O O . ASN A 1 100 ? -15.586 6.793 8.758 1 97.81 100 ASN A O 1
ATOM 777 N N . LEU A 1 101 ? -13.523 6.168 9.125 1 97.88 101 LEU A N 1
ATOM 778 C CA . LEU A 1 101 ? -13.492 6.727 10.477 1 97.88 101 LEU A CA 1
ATOM 779 C C . LEU A 1 101 ? -13.641 8.242 10.438 1 97.88 101 LEU A C 1
ATOM 781 O O . LEU A 1 101 ? -14.328 8.828 11.281 1 97.88 101 LEU A O 1
ATOM 785 N N . ARG A 1 102 ? -12.93 8.906 9.469 1 97.69 102 ARG A N 1
ATOM 786 C CA . ARG A 1 102 ? -13.094 10.352 9.305 1 97.69 102 ARG A CA 1
ATOM 787 C C . ARG A 1 102 ? -14.555 10.711 9.039 1 97.69 102 ARG A C 1
ATOM 789 O O . ARG A 1 102 ? -15.078 11.664 9.617 1 97.69 102 ARG A O 1
ATOM 796 N N . LEU A 1 103 ? -15.219 9.953 8.156 1 96.62 103 LEU A N 1
ATOM 797 C CA . LEU A 1 103 ? -16.625 10.195 7.82 1 96.62 103 LEU A CA 1
ATOM 798 C C . LEU A 1 103 ? -17.516 10.008 9.039 1 96.62 103 LEU A C 1
ATOM 800 O O . LEU A 1 103 ? -18.594 10.594 9.117 1 96.62 103 LEU A O 1
ATOM 804 N N . GLN A 1 104 ? -17.078 9.234 9.945 1 97.5 104 GLN A N 1
ATOM 805 C CA . GLN A 1 104 ? -17.812 9.016 11.188 1 97.5 104 GLN A CA 1
ATOM 806 C C . GLN A 1 104 ? -17.531 10.133 12.195 1 97.5 104 GLN A C 1
ATOM 808 O O . GLN A 1 104 ? -18.078 10.125 13.297 1 97.5 104 GLN A O 1
ATOM 813 N N . GLY A 1 105 ? -16.656 11.016 11.867 1 97.06 105 GLY A N 1
ATOM 814 C CA . GLY A 1 105 ? -16.406 12.172 12.711 1 97.06 105 GLY A CA 1
ATOM 815 C C . GLY A 1 105 ? -15.273 11.961 13.695 1 97.06 105 GLY A C 1
ATOM 816 O O . GLY A 1 105 ? -15.102 12.75 14.633 1 97.06 105 GLY A O 1
ATOM 817 N N . LYS A 1 106 ? -14.516 10.914 13.539 1 97.38 106 LYS A N 1
ATOM 818 C CA . LYS A 1 106 ? -13.406 10.68 14.461 1 97.38 106 LYS A CA 1
ATOM 819 C C . LYS A 1 106 ? -12.281 11.68 14.234 1 97.38 106 LYS A C 1
ATOM 821 O O . LYS A 1 106 ? -12.094 12.164 13.117 1 97.38 106 LYS A O 1
ATOM 826 N N . LYS A 1 107 ? -11.508 11.906 15.266 1 96.81 107 LYS A N 1
ATOM 827 C CA . LYS A 1 107 ? -10.344 12.781 15.203 1 96.81 107 LYS A CA 1
ATOM 828 C C . LYS A 1 107 ? -9.086 12 14.859 1 96.81 107 LYS A C 1
ATOM 830 O O . LYS A 1 107 ? -9.078 10.766 14.914 1 96.81 107 LYS A O 1
ATOM 835 N N . SER A 1 108 ? -8.047 12.711 14.516 1 96.5 108 SER A N 1
ATOM 836 C CA . SER A 1 108 ? -6.812 12.102 14.031 1 96.5 108 SER A CA 1
ATOM 837 C C . SER A 1 108 ? -6.223 11.141 15.062 1 96.5 108 SER A C 1
ATOM 839 O O . SER A 1 108 ? -5.777 10.047 14.719 1 96.5 108 SER A O 1
ATOM 841 N N . ASP A 1 109 ? -6.27 11.516 16.328 1 94.94 109 ASP A N 1
ATOM 842 C CA . ASP A 1 109 ? -5.723 10.68 17.391 1 94.94 109 ASP A CA 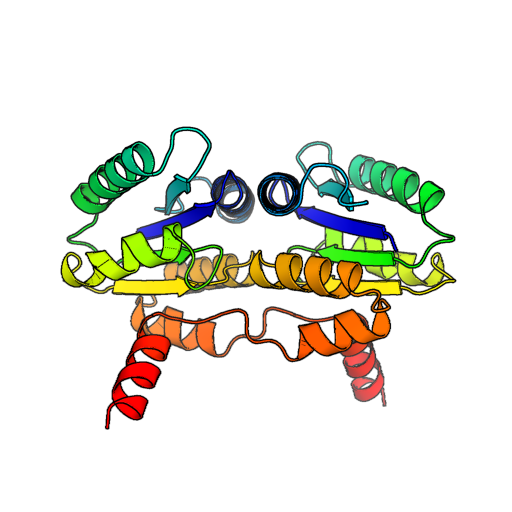1
ATOM 843 C C . ASP A 1 109 ? -6.488 9.367 17.516 1 94.94 109 ASP A C 1
ATOM 845 O O . ASP A 1 109 ? -5.891 8.305 17.703 1 94.94 109 ASP A O 1
ATOM 849 N N . ASP A 1 110 ? -7.734 9.469 17.375 1 96.44 110 ASP A N 1
ATOM 850 C CA . ASP A 1 110 ? -8.57 8.281 17.453 1 96.44 110 ASP A CA 1
ATOM 851 C C . ASP A 1 110 ? -8.398 7.391 16.234 1 96.44 110 ASP A C 1
ATOM 853 O O . ASP A 1 110 ? -8.391 6.164 16.344 1 96.44 110 ASP A O 1
ATOM 857 N N . ILE A 1 111 ? -8.289 7.996 15.078 1 97.81 111 ILE A N 1
ATOM 858 C CA . ILE A 1 111 ? -8.133 7.238 13.844 1 97.81 111 ILE A CA 1
ATOM 859 C C . ILE A 1 111 ? -6.828 6.445 13.883 1 97.81 111 ILE A C 1
ATOM 861 O O . ILE A 1 111 ? -6.824 5.234 13.641 1 97.81 111 ILE A O 1
ATOM 865 N N . ILE A 1 112 ? -5.758 7.117 14.266 1 97.12 112 ILE A N 1
ATOM 866 C CA . ILE A 1 112 ? -4.457 6.457 14.258 1 97.12 112 ILE A CA 1
ATOM 867 C C . ILE A 1 112 ? -4.457 5.312 15.273 1 97.12 112 ILE A C 1
ATOM 869 O O . ILE A 1 112 ? -3.836 4.27 15.039 1 97.12 112 ILE A O 1
ATOM 873 N N . GLU A 1 113 ? -5.066 5.535 16.391 1 94.88 113 GLU A N 1
ATOM 874 C CA . GLU A 1 113 ? -5.168 4.488 17.406 1 94.88 113 GLU A CA 1
ATOM 875 C C . GLU A 1 113 ? -5.891 3.26 16.859 1 94.88 113 GLU A C 1
ATOM 877 O O . GLU A 1 113 ? -5.496 2.127 17.141 1 94.88 113 GLU A O 1
ATOM 882 N N . ASN A 1 114 ? -6.883 3.49 16.125 1 96.19 114 ASN A N 1
ATOM 883 C CA . ASN A 1 114 ? -7.613 2.391 15.508 1 96.19 114 ASN A CA 1
ATOM 884 C C . ASN A 1 114 ? -6.773 1.689 14.445 1 96.19 114 ASN A C 1
ATOM 886 O O . ASN A 1 114 ? -6.723 0.459 14.398 1 96.19 114 ASN A O 1
ATOM 890 N N . LEU A 1 115 ? -6.07 2.445 13.641 1 96.44 115 LEU A N 1
ATOM 891 C CA . LEU A 1 115 ? -5.309 1.903 12.523 1 96.44 115 LEU A CA 1
ATOM 892 C C . LEU A 1 115 ? -4.121 1.084 13.016 1 96.44 115 LEU A C 1
ATOM 894 O O . LEU A 1 115 ? -3.754 0.081 12.398 1 96.44 115 LEU A O 1
ATOM 898 N N . ARG A 1 116 ? -3.58 1.477 14.125 1 87.06 116 ARG A N 1
ATOM 899 C CA . ARG A 1 116 ? -2.404 0.804 14.672 1 87.06 116 ARG A CA 1
ATOM 900 C C . ARG A 1 116 ? -2.736 -0.623 15.094 1 87.06 116 ARG A C 1
ATOM 902 O O . ARG A 1 116 ? -1.864 -1.492 15.102 1 87.06 116 ARG A O 1
ATOM 909 N N . ASN A 1 117 ? -3.953 -0.866 15.367 1 84.56 117 ASN A N 1
ATOM 910 C CA . ASN A 1 117 ? -4.406 -2.158 15.875 1 84.56 117 ASN A CA 1
ATOM 911 C C . ASN A 1 117 ? -5.086 -2.979 14.781 1 84.56 117 ASN A C 1
ATOM 913 O O . ASN A 1 117 ? -5.508 -4.113 15.023 1 84.56 117 ASN A O 1
ATOM 917 N N . MET A 1 118 ? -5.148 -2.41 13.68 1 89.44 118 MET A N 1
ATOM 918 C CA . MET A 1 118 ? -5.91 -3.049 12.617 1 89.44 118 MET A CA 1
ATOM 919 C C . MET A 1 118 ? -5.023 -3.973 11.789 1 89.44 118 MET A C 1
ATOM 921 O O . MET A 1 118 ? -3.883 -3.625 11.469 1 89.44 118 MET A O 1
ATOM 925 N N . ASN A 1 119 ? -5.59 -5.195 11.578 1 89.06 119 ASN A N 1
ATOM 926 C CA . ASN A 1 119 ? -4.914 -6.102 10.656 1 89.06 119 ASN A CA 1
ATOM 927 C C . ASN A 1 119 ? -5.441 -5.945 9.234 1 89.06 119 ASN A C 1
ATOM 929 O O . ASN A 1 119 ? -6.574 -6.336 8.938 1 89.06 119 ASN A O 1
ATOM 933 N N . THR A 1 120 ? -4.629 -5.355 8.414 1 92.44 120 THR A N 1
ATOM 934 C CA . THR A 1 120 ? -5.051 -5.125 7.039 1 92.44 120 THR A CA 1
ATOM 935 C C . THR A 1 120 ? -4.238 -5.977 6.07 1 92.44 120 THR A C 1
ATOM 937 O O . THR A 1 120 ? -4.316 -5.793 4.855 1 92.44 120 THR A O 1
ATOM 940 N N . ILE A 1 121 ? -3.422 -6.867 6.609 1 95.19 121 ILE A N 1
ATOM 941 C CA . ILE A 1 121 ? -2.582 -7.754 5.816 1 95.19 121 ILE A CA 1
ATOM 942 C C . ILE A 1 121 ? -2.875 -9.211 6.18 1 95.19 121 ILE A C 1
ATOM 944 O O . ILE A 1 121 ? -2.943 -9.555 7.359 1 95.19 121 ILE A O 1
ATOM 948 N N . ALA A 1 122 ? -3.104 -9.984 5.164 1 94.94 122 ALA A N 1
ATOM 949 C CA . ALA A 1 122 ? -3.359 -11.406 5.414 1 94.94 122 ALA A CA 1
ATOM 950 C C . ALA A 1 122 ? -3.004 -12.25 4.195 1 94.94 122 ALA A C 1
ATOM 952 O O . ALA A 1 122 ? -3.047 -11.766 3.062 1 94.94 122 ALA A O 1
ATOM 953 N N . CYS A 1 123 ? -2.713 -13.484 4.477 1 95.94 123 CYS A N 1
ATOM 954 C CA . CYS A 1 123 ? -2.453 -14.445 3.406 1 95.94 123 CYS A CA 1
ATOM 955 C C . CYS A 1 123 ? -3.623 -15.406 3.24 1 95.94 123 CYS A C 1
ATOM 957 O O . CYS A 1 123 ? -4.336 -15.695 4.203 1 95.94 123 CYS A O 1
ATOM 959 N N . LEU A 1 124 ? -3.785 -15.852 2.049 1 94.88 124 LEU A N 1
ATOM 960 C CA . LEU A 1 124 ? -4.871 -16.781 1.753 1 94.88 124 LEU A CA 1
ATOM 961 C C . LEU A 1 124 ? -4.828 -17.984 2.693 1 94.88 124 LEU A C 1
ATOM 963 O O . LEU A 1 124 ? -5.867 -18.422 3.197 1 94.88 124 LEU A O 1
ATOM 967 N N . ALA A 1 125 ? -3.643 -18.484 2.99 1 89.81 125 ALA A N 1
ATOM 968 C CA . ALA A 1 125 ? -3.486 -19.672 3.834 1 89.81 125 ALA A CA 1
ATOM 969 C C . ALA A 1 125 ? -4.043 -19.422 5.234 1 89.81 125 ALA A C 1
ATOM 971 O O . ALA A 1 125 ? -4.613 -20.328 5.852 1 89.81 125 ALA A O 1
ATOM 972 N N . ASP A 1 126 ? -3.879 -18.219 5.723 1 87.94 126 ASP A N 1
ATOM 973 C CA . ASP A 1 126 ? -4.355 -17.875 7.059 1 87.94 126 ASP A CA 1
ATOM 974 C C . ASP A 1 126 ? -5.875 -17.719 7.078 1 87.94 126 ASP A C 1
ATOM 976 O O . ASP A 1 126 ? -6.52 -17.984 8.094 1 87.94 126 ASP A O 1
ATOM 980 N N . MET A 1 127 ? -6.438 -17.359 5.93 1 85.81 127 MET A N 1
ATOM 981 C CA . MET A 1 127 ? -7.879 -17.109 5.859 1 85.81 127 MET A CA 1
ATOM 982 C C . MET A 1 127 ? -8.641 -18.422 5.727 1 85.81 127 MET A C 1
ATOM 984 O O . MET A 1 127 ? -9.789 -18.531 6.168 1 85.81 127 MET A O 1
ATOM 988 N N . GLN A 1 128 ? -8.086 -19.297 5.035 1 81.19 128 GLN A N 1
ATOM 989 C CA . GLN A 1 128 ? -8.688 -20.609 4.863 1 81.19 128 GLN A CA 1
ATOM 990 C C . GLN A 1 128 ? -8.656 -21.422 6.164 1 81.19 128 GLN A C 1
ATOM 992 O O . GLN A 1 128 ? -9.508 -22.266 6.395 1 81.19 128 GLN A O 1
ATOM 997 N N . ARG A 1 129 ? -7.605 -21.219 6.914 1 70.56 129 ARG A N 1
ATOM 998 C CA . ARG A 1 129 ? -7.543 -21.906 8.195 1 70.56 129 ARG A CA 1
ATOM 999 C C . ARG A 1 129 ? -8.633 -21.422 9.141 1 70.56 129 ARG A C 1
ATOM 1001 O O . ARG A 1 129 ? -9.188 -22.203 9.914 1 70.56 129 ARG A O 1
ATOM 1008 N N . HIS A 1 130 ? -8.898 -20.125 9.055 1 62.59 130 HIS A N 1
ATOM 1009 C CA . HIS A 1 130 ? -9.93 -19.594 9.938 1 62.59 130 HIS A CA 1
ATOM 1010 C C . HIS A 1 130 ? -11.312 -20.078 9.523 1 62.59 130 HIS A C 1
ATOM 1012 O O . HIS A 1 130 ? -12.203 -20.219 10.367 1 62.59 130 HIS A O 1
ATOM 1018 N N . THR A 1 131 ? -11.617 -20.328 8.297 1 57.19 131 THR A N 1
ATOM 1019 C CA . THR A 1 131 ? -12.914 -20.812 7.867 1 57.19 131 THR A CA 1
ATOM 1020 C C . THR A 1 131 ? -13.086 -22.281 8.242 1 57.19 131 THR A C 1
ATOM 1022 O O . THR A 1 131 ? -14.188 -22.734 8.586 1 57.19 131 THR A O 1
ATOM 1025 N N . ASN A 1 132 ? -12.031 -23.078 8.133 1 55.41 132 ASN A N 1
ATOM 1026 C CA . ASN A 1 132 ? -12.117 -24.484 8.484 1 55.41 132 ASN A CA 1
ATOM 1027 C C . ASN A 1 132 ? -12.258 -24.672 9.992 1 55.41 132 ASN A C 1
ATOM 1029 O O . ASN A 1 132 ? -12.898 -25.625 10.445 1 55.41 132 ASN A O 1
ATOM 1033 N N . GLU A 1 133 ? -11.695 -23.828 10.805 1 49.75 133 GLU A N 1
ATOM 1034 C CA . GLU A 1 133 ? -11.828 -23.953 12.258 1 49.75 133 GLU A CA 1
ATOM 1035 C C . GLU A 1 133 ? -13.219 -23.547 12.727 1 49.75 133 GLU A C 1
ATOM 1037 O O . GLU A 1 133 ? -13.672 -23.984 13.789 1 49.75 133 GLU A O 1
ATOM 1042 N N . GLU A 1 134 ? -13.734 -22.547 11.969 1 47.25 134 GLU A N 1
ATOM 1043 C CA . GLU A 1 134 ? -15.086 -22.188 12.391 1 47.25 134 GLU A CA 1
ATOM 1044 C C . GLU A 1 134 ? -16.094 -23.25 11.945 1 47.25 134 GLU A C 1
ATOM 1046 O O . GLU A 1 134 ? -17.25 -23.234 12.383 1 47.25 134 GLU A O 1
ATOM 1051 N N . ASP A 1 135 ? -15.953 -23.953 10.938 1 45.31 135 ASP A N 1
ATOM 1052 C CA . ASP A 1 135 ? -16.844 -25 10.453 1 45.31 135 ASP A CA 1
ATOM 1053 C C . ASP A 1 135 ? -16.672 -26.281 11.25 1 45.31 135 ASP A C 1
ATOM 1055 O O . ASP A 1 135 ? -17.453 -27.219 11.117 1 45.31 135 ASP A O 1
ATOM 1059 N N . GLU A 1 136 ? -15.633 -26.344 12.062 1 39.59 136 GLU A N 1
ATOM 1060 C CA . GLU A 1 136 ? -15.594 -27.5 12.961 1 39.59 136 GLU A CA 1
ATOM 1061 C C . GLU A 1 136 ? -16.281 -27.172 14.289 1 39.59 136 GLU A C 1
ATOM 1063 O O . GLU A 1 136 ? -16.078 -26.109 14.859 1 39.59 136 GLU A O 1
ATOM 1068 N N . MET B 1 1 ? 10.891 -17.891 -9.758 1 96.44 1 MET B N 1
ATOM 1069 C CA . MET B 1 1 ? 9.664 -17.469 -9.086 1 96.44 1 MET B CA 1
ATOM 1070 C C . MET B 1 1 ? 9.086 -16.219 -9.742 1 96.44 1 MET B C 1
ATOM 1072 O O . MET B 1 1 ? 9.828 -15.297 -10.094 1 96.44 1 MET B O 1
ATOM 1076 N N . GLU B 1 2 ? 7.77 -16.188 -9.961 1 97.69 2 GLU B N 1
ATOM 1077 C CA . GLU B 1 2 ? 7.078 -15.062 -10.586 1 97.69 2 GLU B CA 1
ATOM 1078 C C . GLU B 1 2 ? 6.207 -14.32 -9.57 1 97.69 2 GLU B C 1
ATOM 1080 O O . GLU B 1 2 ? 5.551 -14.945 -8.734 1 97.69 2 GLU B O 1
ATOM 1085 N N . PHE B 1 3 ? 6.32 -13.016 -9.656 1 98.69 3 PHE B N 1
ATOM 1086 C CA . PHE B 1 3 ? 5.414 -12.18 -8.867 1 98.69 3 PHE B CA 1
ATOM 1087 C C . PHE B 1 3 ? 4.27 -11.664 -9.727 1 98.69 3 PHE B C 1
ATOM 1089 O O . PHE B 1 3 ? 4.477 -11.281 -10.883 1 98.69 3 PHE B O 1
ATOM 1096 N N . ILE B 1 4 ? 3.117 -11.672 -9.18 1 98.81 4 ILE B N 1
ATOM 1097 C CA . ILE B 1 4 ? 1.968 -10.992 -9.766 1 98.81 4 ILE B CA 1
ATOM 1098 C C . ILE B 1 4 ? 1.454 -9.922 -8.805 1 98.81 4 ILE B C 1
ATOM 1100 O O . ILE B 1 4 ? 1.12 -10.219 -7.656 1 98.81 4 ILE B O 1
ATOM 1104 N N . ILE B 1 5 ? 1.417 -8.727 -9.227 1 98.88 5 ILE B N 1
ATOM 1105 C CA . ILE B 1 5 ? 0.908 -7.602 -8.445 1 98.88 5 ILE B CA 1
ATOM 1106 C C . ILE B 1 5 ? -0.432 -7.145 -9.016 1 98.88 5 ILE B C 1
ATOM 1108 O O . ILE B 1 5 ? -0.517 -6.762 -10.188 1 98.88 5 ILE B O 1
ATOM 1112 N N . THR B 1 6 ? -1.457 -7.195 -8.188 1 98.94 6 THR B N 1
ATOM 1113 C CA . THR B 1 6 ? -2.801 -6.906 -8.68 1 98.94 6 THR B CA 1
ATOM 1114 C C . THR B 1 6 ? -3.516 -5.922 -7.758 1 98.94 6 THR B C 1
ATOM 1116 O O . THR B 1 6 ? -3.273 -5.906 -6.551 1 98.94 6 THR B O 1
ATOM 1119 N N . SER B 1 7 ? -4.367 -5.113 -8.32 1 98.88 7 SER B N 1
ATOM 1120 C CA . SER B 1 7 ? -5.039 -4.09 -7.531 1 98.88 7 SER B CA 1
ATOM 1121 C C . SER B 1 7 ? -6.27 -3.555 -8.25 1 98.88 7 SER B C 1
ATOM 1123 O O . SER B 1 7 ? -6.465 -3.822 -9.438 1 98.88 7 SER B O 1
ATOM 1125 N N . HIS B 1 8 ? -7.074 -2.826 -7.461 1 98.75 8 HIS B N 1
ATOM 1126 C CA . HIS B 1 8 ? -7.988 -1.864 -8.07 1 98.75 8 HIS B CA 1
ATOM 1127 C C . HIS B 1 8 ? -7.227 -0.728 -8.742 1 98.75 8 HIS B C 1
ATOM 1129 O O . HIS B 1 8 ? -6.199 -0.275 -8.227 1 98.75 8 HIS B O 1
ATOM 1135 N N . GLY B 1 9 ? -7.789 -0.33 -9.859 1 97.88 9 GLY B N 1
ATOM 1136 C CA . GLY B 1 9 ? -7.195 0.83 -10.508 1 97.88 9 GLY B CA 1
ATOM 1137 C C . GLY B 1 9 ? -5.707 0.682 -10.758 1 97.88 9 GLY B C 1
ATOM 1138 O O . GLY B 1 9 ? -5.23 -0.407 -11.086 1 97.88 9 GLY B O 1
ATOM 1139 N N . ASN B 1 10 ? -4.941 1.769 -10.641 1 97.69 10 ASN B N 1
ATOM 1140 C CA . ASN B 1 10 ? -3.559 1.785 -11.102 1 97.69 10 ASN B CA 1
ATOM 1141 C C . ASN B 1 10 ? -2.578 1.657 -9.938 1 97.69 10 ASN B C 1
ATOM 1143 O O . ASN B 1 10 ? -1.392 1.954 -10.086 1 97.69 10 ASN B O 1
ATOM 1147 N N . ILE B 1 11 ? -3.018 1.247 -8.781 1 98.81 11 ILE B N 1
ATOM 1148 C CA . ILE B 1 11 ? -2.178 1.107 -7.602 1 98.81 11 ILE B CA 1
ATOM 1149 C C . ILE B 1 11 ? -1.009 0.172 -7.906 1 98.81 11 ILE B C 1
ATOM 1151 O O . ILE B 1 11 ? 0.148 0.508 -7.641 1 98.81 11 ILE B O 1
ATOM 1155 N N . ALA B 1 12 ? -1.291 -0.967 -8.492 1 98.81 12 ALA B N 1
ATOM 1156 C CA . ALA B 1 12 ? -0.283 -1.98 -8.789 1 98.81 12 ALA B CA 1
ATOM 1157 C C . ALA B 1 12 ? 0.78 -1.432 -9.742 1 98.81 12 ALA B C 1
ATOM 1159 O O . ALA B 1 12 ? 1.97 -1.714 -9.578 1 98.81 12 ALA B O 1
ATOM 1160 N N . ILE B 1 13 ? 0.337 -0.652 -10.719 1 98.44 13 ILE B N 1
ATOM 1161 C CA . ILE B 1 13 ? 1.269 -0.053 -11.672 1 98.44 13 ILE B CA 1
ATOM 1162 C C . ILE B 1 13 ? 2.238 0.867 -10.93 1 98.44 13 ILE B C 1
ATOM 1164 O O . ILE B 1 13 ? 3.447 0.823 -11.172 1 98.44 13 ILE B O 1
ATOM 1168 N N . GLY B 1 14 ? 1.689 1.666 -10 1 98.44 14 GLY B N 1
ATOM 1169 C CA . GLY B 1 14 ? 2.539 2.523 -9.195 1 98.44 14 GLY B CA 1
ATOM 1170 C C . GLY B 1 14 ? 3.584 1.755 -8.406 1 98.44 14 GLY B C 1
ATOM 1171 O O . GLY B 1 14 ? 4.75 2.152 -8.352 1 98.44 14 GLY B O 1
ATOM 1172 N N . PHE B 1 15 ? 3.162 0.672 -7.777 1 98.75 15 PHE B N 1
ATOM 1173 C CA . PHE B 1 15 ? 4.078 -0.143 -6.988 1 98.75 15 PHE B CA 1
ATOM 1174 C C . PHE B 1 15 ? 5.184 -0.717 -7.867 1 98.75 15 PHE B C 1
ATOM 1176 O O . PHE B 1 15 ? 6.363 -0.634 -7.523 1 98.75 15 PHE B O 1
ATOM 1183 N N . VAL B 1 16 ? 4.871 -1.278 -9.031 1 98.56 16 VAL B N 1
ATOM 1184 C CA . VAL B 1 16 ? 5.848 -1.954 -9.883 1 98.56 16 VAL B CA 1
ATOM 1185 C C . VAL B 1 16 ? 6.832 -0.934 -10.453 1 98.56 16 VAL B C 1
ATOM 1187 O O . VAL B 1 16 ? 8.039 -1.186 -10.5 1 98.56 16 VAL B O 1
ATOM 1190 N N . ASP B 1 17 ? 6.273 0.215 -10.875 1 98 17 ASP B N 1
ATOM 1191 C CA . ASP B 1 17 ? 7.156 1.269 -11.367 1 98 17 ASP B CA 1
ATOM 1192 C C . ASP B 1 17 ? 8.164 1.677 -10.297 1 98 17 ASP B C 1
ATOM 1194 O O . ASP B 1 17 ? 9.344 1.88 -10.594 1 98 17 ASP B O 1
ATOM 1198 N N . THR B 1 18 ? 7.73 1.806 -9.062 1 98.25 18 THR B N 1
ATOM 1199 C CA . THR B 1 18 ? 8.609 2.182 -7.961 1 98.25 18 THR B CA 1
ATOM 1200 C C . THR B 1 18 ? 9.625 1.08 -7.68 1 98.25 18 THR B C 1
ATOM 1202 O O . THR B 1 18 ? 10.805 1.361 -7.457 1 98.25 18 THR B O 1
ATOM 1205 N N . LEU B 1 19 ? 9.203 -0.182 -7.719 1 98.25 19 LEU B N 1
ATOM 1206 C CA . LEU B 1 19 ? 10.117 -1.299 -7.523 1 98.25 19 LEU B CA 1
ATOM 1207 C C . LEU B 1 19 ? 11.195 -1.313 -8.602 1 98.25 19 LEU B C 1
ATOM 1209 O O . LEU B 1 19 ? 12.359 -1.615 -8.312 1 98.25 19 LEU B O 1
ATOM 1213 N N . LYS B 1 20 ? 10.82 -1.002 -9.812 1 97.75 20 LYS B N 1
ATOM 1214 C CA . LYS B 1 20 ? 11.789 -0.954 -10.898 1 97.75 20 LYS B CA 1
ATOM 1215 C C . LYS B 1 20 ? 12.828 0.138 -10.664 1 97.75 20 LYS B C 1
ATOM 1217 O O . LYS B 1 20 ? 14 -0.024 -11.016 1 97.75 20 LYS B O 1
ATOM 1222 N N . MET B 1 21 ? 12.367 1.208 -10.109 1 95.69 21 MET B N 1
ATOM 1223 C CA . MET B 1 21 ? 13.297 2.271 -9.742 1 95.69 21 MET B CA 1
ATOM 1224 C C . MET B 1 21 ? 14.297 1.781 -8.703 1 95.69 21 MET B C 1
ATOM 1226 O O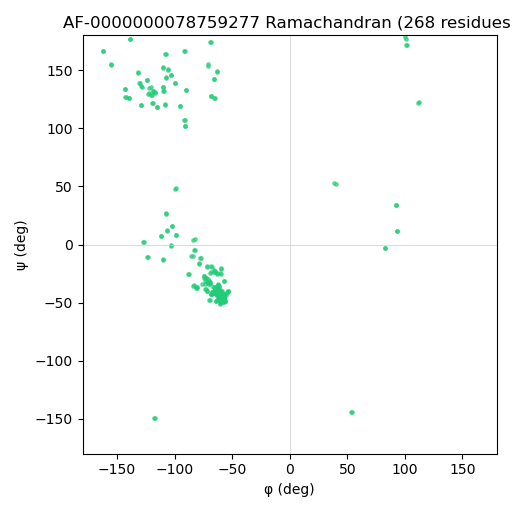 . MET B 1 21 ? 15.469 2.143 -8.742 1 95.69 21 MET B O 1
ATOM 1230 N N . PHE B 1 22 ? 13.844 0.939 -7.82 1 96.75 22 PHE B N 1
ATOM 1231 C CA . PHE B 1 22 ? 14.68 0.479 -6.715 1 96.75 22 PHE B CA 1
ATOM 1232 C C . PHE B 1 22 ? 15.57 -0.676 -7.156 1 96.75 22 PHE B C 1
ATOM 1234 O O . PHE B 1 22 ? 16.719 -0.78 -6.723 1 96.75 22 PHE B O 1
ATOM 1241 N N . PHE B 1 23 ? 15.094 -1.565 -8.047 1 97.19 23 PHE B N 1
ATOM 1242 C CA . PHE B 1 23 ? 15.766 -2.84 -8.273 1 97.19 23 PHE B CA 1
ATOM 1243 C C . PHE B 1 23 ? 16.125 -3.006 -9.742 1 97.19 23 PHE B C 1
ATOM 1245 O O . PHE B 1 23 ? 16.812 -3.965 -10.109 1 97.19 23 PHE B O 1
ATOM 1252 N N . GLY B 1 24 ? 15.648 -2.174 -10.602 1 95.75 24 GLY B N 1
ATOM 1253 C CA . GLY B 1 24 ? 15.875 -2.311 -12.031 1 95.75 24 GLY B CA 1
ATOM 1254 C C . GLY B 1 24 ? 14.703 -2.926 -12.773 1 95.75 24 GLY B C 1
ATOM 1255 O O . GLY B 1 24 ? 13.727 -3.346 -12.148 1 95.75 24 GLY B O 1
ATOM 1256 N N . ASP B 1 25 ? 14.797 -3.061 -14.078 1 93.19 25 ASP B N 1
ATOM 1257 C CA . ASP B 1 25 ? 13.672 -3.383 -14.945 1 93.19 25 ASP B CA 1
ATOM 1258 C C . ASP B 1 25 ? 13.445 -4.891 -15.023 1 93.19 25 ASP B C 1
ATOM 1260 O O . ASP B 1 25 ? 12.383 -5.348 -15.445 1 93.19 25 ASP B O 1
ATOM 1264 N N . ASN B 1 26 ? 14.305 -5.73 -14.523 1 90.06 26 ASN B N 1
ATOM 1265 C CA . ASN B 1 26 ? 14.219 -7.18 -14.672 1 90.06 26 ASN B CA 1
ATOM 1266 C C . ASN B 1 26 ? 13.617 -7.836 -13.43 1 90.06 26 ASN B C 1
ATOM 1268 O O . ASN B 1 26 ? 14.195 -8.781 -12.883 1 90.06 26 ASN B O 1
ATOM 1272 N N . LEU B 1 27 ? 12.5 -7.434 -12.82 1 90.31 27 LEU B N 1
ATOM 1273 C CA . LEU B 1 27 ? 11.891 -7.875 -11.562 1 90.31 27 LEU B CA 1
ATOM 1274 C C . LEU B 1 27 ? 11.039 -9.117 -11.781 1 90.31 27 LEU B C 1
ATOM 1276 O O . LEU B 1 27 ? 10.695 -9.812 -10.828 1 90.31 27 LEU B O 1
ATOM 1280 N N . ASN B 1 28 ? 10.922 -9.773 -12.938 1 91.44 28 ASN B N 1
ATOM 1281 C CA . ASN B 1 28 ? 10.023 -10.898 -13.172 1 91.44 28 ASN B CA 1
ATOM 1282 C C . ASN B 1 28 ? 8.672 -10.688 -12.5 1 91.44 28 ASN B C 1
ATOM 1284 O O . ASN B 1 28 ? 8.227 -11.531 -11.711 1 91.44 28 ASN B O 1
ATOM 1288 N N . CYS B 1 29 ? 8.031 -9.602 -12.711 1 96.44 29 CYS B N 1
ATOM 1289 C CA . CYS B 1 29 ? 6.758 -9.203 -12.125 1 96.44 29 CYS B CA 1
ATOM 1290 C C . CYS B 1 29 ? 5.711 -8.961 -13.203 1 96.44 29 CYS B C 1
ATOM 1292 O O . CYS B 1 29 ? 6.02 -8.391 -14.258 1 96.44 29 CYS B O 1
ATOM 1294 N N . HIS B 1 30 ? 4.57 -9.461 -12.969 1 98.06 30 HIS B N 1
ATOM 1295 C CA . HIS B 1 30 ? 3.406 -9.188 -13.805 1 98.06 30 HIS B CA 1
ATOM 1296 C C . HIS B 1 30 ? 2.416 -8.273 -13.094 1 98.06 30 HIS B C 1
ATOM 1298 O O . HIS B 1 30 ? 2.252 -8.359 -11.875 1 98.06 30 HIS B O 1
ATOM 1304 N N . VAL B 1 31 ? 1.785 -7.402 -13.875 1 98.56 31 VAL B N 1
ATOM 1305 C CA . VAL B 1 31 ? 0.805 -6.48 -13.312 1 98.56 31 VAL B CA 1
ATOM 1306 C C . VAL B 1 31 ? -0.561 -6.723 -13.945 1 98.56 31 VAL B C 1
ATOM 1308 O O . VAL B 1 31 ? -0.668 -6.848 -15.172 1 98.56 31 VAL B O 1
ATOM 1311 N N . VAL B 1 32 ? -1.549 -6.824 -13.156 1 98.69 32 VAL B N 1
ATOM 1312 C CA . VAL B 1 32 ? -2.914 -6.906 -13.664 1 98.69 32 VAL B CA 1
ATOM 1313 C C . VAL B 1 32 ? -3.844 -6.07 -12.789 1 98.69 32 VAL B C 1
ATOM 1315 O O . VAL B 1 32 ? -3.877 -6.238 -11.57 1 98.69 32 VAL B O 1
ATOM 1318 N N . THR B 1 33 ? -4.586 -5.164 -13.367 1 98.69 33 THR B N 1
ATOM 1319 C CA . THR B 1 33 ? -5.363 -4.188 -12.609 1 98.69 33 THR B CA 1
ATOM 1320 C C . THR B 1 33 ? -6.836 -4.25 -13 1 98.69 33 THR B C 1
ATOM 1322 O O . THR B 1 33 ? -7.172 -4.469 -14.164 1 98.69 33 THR B O 1
ATOM 1325 N N . LEU B 1 34 ? -7.707 -4.105 -12.031 1 98.69 34 LEU B N 1
ATOM 1326 C CA . LEU B 1 34 ? -9.141 -3.953 -12.25 1 98.69 34 LEU B CA 1
ATOM 1327 C C . LEU B 1 34 ? -9.516 -2.48 -12.375 1 98.69 34 LEU B C 1
ATOM 1329 O O . LEU B 1 34 ? -9.602 -1.769 -11.375 1 98.69 34 LEU B O 1
ATOM 1333 N N . GLY B 1 35 ? -9.727 -2.051 -13.617 1 96.38 35 GLY B N 1
ATOM 1334 C CA . GLY B 1 35 ? -10.086 -0.665 -13.875 1 96.38 35 GLY B CA 1
ATOM 1335 C C . GLY B 1 35 ? -11.453 -0.511 -14.508 1 96.38 35 GLY B C 1
ATOM 1336 O O . GLY B 1 35 ? -12.367 -1.292 -14.234 1 96.38 35 GLY B O 1
ATOM 1337 N N . ASP B 1 36 ? -11.523 0.507 -15.281 1 95.62 36 ASP B N 1
ATOM 1338 C CA . ASP B 1 36 ? -12.805 0.914 -15.859 1 95.62 36 ASP B CA 1
ATOM 1339 C C . ASP B 1 36 ? -13.258 -0.065 -16.938 1 95.62 36 ASP B C 1
ATOM 1341 O O . ASP B 1 36 ? -14.438 -0.101 -17.297 1 95.62 36 ASP B O 1
ATOM 1345 N N . ALA B 1 37 ? -12.234 -0.885 -17.469 1 95.19 37 ALA B N 1
ATOM 1346 C CA . ALA B 1 37 ? -12.547 -1.828 -18.531 1 95.19 37 ALA B CA 1
ATOM 1347 C C . ALA B 1 37 ? -13.453 -2.947 -18.031 1 95.19 37 ALA B C 1
ATOM 1349 O O . ALA B 1 37 ? -14.07 -3.662 -18.828 1 95.19 37 ALA B O 1
ATOM 1350 N N . GLY B 1 38 ? -13.531 -3.17 -16.75 1 96.94 38 GLY B N 1
ATOM 1351 C CA . GLY B 1 38 ? -14.5 -4.078 -16.156 1 96.94 38 GLY B CA 1
ATOM 1352 C C . GLY B 1 38 ? -13.906 -5.426 -15.789 1 96.94 38 GLY B C 1
ATOM 1353 O O . GLY B 1 38 ? -12.781 -5.738 -16.172 1 96.94 38 GLY B O 1
ATOM 1354 N N . ILE B 1 39 ? -14.703 -6.262 -15.078 1 97.69 39 ILE B N 1
ATOM 1355 C CA . ILE B 1 39 ? -14.242 -7.5 -14.453 1 97.69 39 ILE B CA 1
ATOM 1356 C C . ILE B 1 39 ? -13.969 -8.547 -15.531 1 97.69 39 ILE B C 1
ATOM 1358 O O . ILE B 1 39 ? -13.062 -9.367 -15.383 1 97.69 39 ILE B O 1
ATOM 1362 N N . GLU B 1 40 ? -14.68 -8.555 -16.609 1 98.25 40 GLU B N 1
ATOM 1363 C CA . GLU B 1 40 ? -14.445 -9.539 -17.672 1 98.25 40 GLU B CA 1
ATOM 1364 C C . GLU B 1 40 ? -13.062 -9.359 -18.297 1 98.25 40 GLU B C 1
ATOM 1366 O O . GLU B 1 40 ? -12.32 -10.328 -18.469 1 98.25 40 GLU B O 1
ATOM 1371 N N . GLU B 1 41 ? -12.773 -8.125 -18.625 1 98.5 41 GLU B N 1
ATOM 1372 C CA . GLU B 1 41 ? -11.438 -7.848 -19.141 1 98.5 41 GLU B CA 1
ATOM 1373 C C . GLU B 1 41 ? -10.367 -8.18 -18.109 1 98.5 41 GLU B C 1
ATOM 1375 O O . GLU B 1 41 ? -9.305 -8.703 -18.469 1 98.5 41 GLU B O 1
ATOM 1380 N N . PHE B 1 42 ? -10.688 -7.879 -16.938 1 98.75 42 PHE B N 1
ATOM 1381 C CA . PHE B 1 42 ? -9.789 -8.211 -15.836 1 98.75 42 PHE B CA 1
ATOM 1382 C C . PHE B 1 42 ? -9.492 -9.711 -15.812 1 98.75 42 PHE B C 1
ATOM 1384 O O . PHE B 1 42 ? -8.336 -10.117 -15.758 1 98.75 42 PHE B O 1
ATOM 1391 N N . ARG B 1 43 ? -10.469 -10.516 -15.883 1 98.56 43 ARG B N 1
ATOM 1392 C CA . ARG B 1 43 ? -10.336 -11.969 -15.859 1 98.56 43 ARG B CA 1
ATOM 1393 C C . ARG B 1 43 ? -9.555 -12.469 -17.078 1 98.56 43 ARG B C 1
ATOM 1395 O O . ARG B 1 43 ? -8.734 -13.375 -16.953 1 98.56 43 ARG B O 1
ATOM 1402 N N . GLU B 1 44 ? -9.82 -11.883 -18.172 1 98.62 44 GLU B N 1
ATOM 1403 C CA . GLU B 1 44 ? -9.078 -12.25 -19.375 1 98.62 44 GLU B CA 1
ATOM 1404 C C . GLU B 1 44 ? -7.586 -11.984 -19.203 1 98.62 44 GLU B C 1
ATOM 1406 O O . GLU B 1 44 ? -6.758 -12.812 -19.594 1 98.62 44 GLU B O 1
ATOM 1411 N N . ASN B 1 45 ? -7.301 -10.883 -18.688 1 98.62 45 ASN B N 1
ATOM 1412 C CA . ASN B 1 45 ? -5.902 -10.539 -18.453 1 98.62 45 ASN B CA 1
ATOM 1413 C C . ASN B 1 45 ? -5.254 -11.477 -17.438 1 98.62 45 ASN B C 1
ATOM 1415 O O . ASN B 1 45 ? -4.082 -11.828 -17.578 1 98.62 45 ASN B O 1
ATOM 1419 N N . ILE B 1 46 ? -6.016 -11.867 -16.422 1 98.75 46 ILE B N 1
ATOM 1420 C CA . ILE B 1 46 ? -5.523 -12.828 -15.445 1 98.75 46 ILE B CA 1
ATOM 1421 C C . ILE B 1 46 ? -5.203 -14.148 -16.141 1 98.75 46 ILE B C 1
ATOM 1423 O O . ILE B 1 46 ? -4.129 -14.727 -15.945 1 98.75 46 ILE B O 1
ATOM 1427 N N . GLU B 1 47 ? -6.094 -14.586 -16.953 1 98.5 47 GLU B N 1
ATOM 1428 C CA . GLU B 1 47 ? -5.906 -15.859 -17.641 1 98.5 47 GLU B CA 1
ATOM 1429 C C . GLU B 1 47 ? -4.652 -15.836 -18.516 1 98.5 47 GLU B C 1
ATOM 1431 O O . GLU B 1 47 ? -3.934 -16.828 -18.594 1 98.5 47 GLU B O 1
ATOM 1436 N N . LYS B 1 48 ? -4.445 -14.742 -19.172 1 98.56 48 LYS B N 1
ATOM 1437 C CA . LYS B 1 48 ? -3.246 -14.594 -20 1 98.56 48 LYS B CA 1
ATOM 1438 C C . LYS B 1 48 ? -1.982 -14.742 -19.156 1 98.56 48 LYS B C 1
ATOM 1440 O O . LYS B 1 48 ? -1.055 -15.461 -19.547 1 98.56 48 LYS B O 1
ATOM 1445 N N . ILE B 1 49 ? -1.924 -14.172 -18.031 1 98.31 49 ILE B N 1
ATOM 1446 C CA . ILE B 1 49 ? -0.758 -14.227 -17.141 1 98.31 49 ILE B CA 1
ATOM 1447 C C . ILE B 1 49 ? -0.61 -15.641 -16.578 1 98.31 49 ILE B C 1
ATOM 1449 O O . ILE B 1 49 ? 0.484 -16.203 -16.594 1 98.31 49 ILE B O 1
ATOM 1453 N N . VAL B 1 50 ? -1.726 -16.172 -16.094 1 98.06 50 VAL B N 1
ATOM 1454 C CA . VAL B 1 50 ? -1.723 -17.484 -15.477 1 98.06 50 VAL B CA 1
ATOM 1455 C C . VAL B 1 50 ? -1.201 -18.516 -16.469 1 98.06 50 VAL B C 1
ATOM 1457 O O . VAL B 1 50 ? -0.406 -19.391 -16.109 1 98.06 50 VAL B O 1
ATOM 1460 N N . SER B 1 51 ? -1.635 -18.406 -17.703 1 97.75 51 SER B N 1
ATOM 1461 C CA . SER B 1 51 ? -1.211 -19.359 -18.734 1 97.75 51 SER B CA 1
ATOM 1462 C C . SER B 1 51 ? 0.302 -19.328 -18.922 1 97.75 51 SER B C 1
ATOM 1464 O O . SER B 1 51 ? 0.904 -20.328 -19.312 1 97.75 51 SER B O 1
ATOM 1466 N N . GLN B 1 52 ? 0.909 -18.25 -18.594 1 97.38 52 GLN B N 1
ATOM 1467 C CA . GLN B 1 52 ? 2.342 -18.062 -18.797 1 97.38 52 GLN B CA 1
ATOM 1468 C C . GLN B 1 52 ? 3.137 -18.562 -17.594 1 97.38 52 GLN B C 1
ATOM 1470 O O . GLN B 1 52 ? 4.293 -18.969 -17.734 1 97.38 52 GLN B O 1
ATOM 1475 N N . VAL B 1 53 ? 2.484 -18.578 -16.422 1 97.62 53 VAL B N 1
ATOM 1476 C CA . VAL B 1 53 ? 3.334 -18.75 -15.242 1 97.62 53 VAL B CA 1
ATOM 1477 C C . VAL B 1 53 ? 2.83 -19.906 -14.398 1 97.62 53 VAL B C 1
ATOM 1479 O O . VAL B 1 53 ? 3.375 -20.188 -13.328 1 97.62 53 VAL B O 1
ATOM 1482 N N . LYS B 1 54 ? 1.754 -20.625 -14.836 1 96.25 54 LYS B N 1
ATOM 1483 C CA . LYS B 1 54 ? 1.101 -21.641 -14.016 1 96.25 54 LYS B CA 1
ATOM 1484 C C . LYS B 1 54 ? 2.078 -22.75 -13.633 1 96.25 54 LYS B C 1
ATOM 1486 O O . LYS B 1 54 ? 1.863 -23.453 -12.648 1 96.25 54 LYS B O 1
ATOM 1491 N N . ASN B 1 55 ? 3.197 -22.922 -14.359 1 97.06 55 ASN B N 1
ATOM 1492 C CA . ASN B 1 55 ? 4.152 -23.984 -14.078 1 97.06 55 ASN B CA 1
ATOM 1493 C C . ASN B 1 55 ? 5.348 -23.484 -13.273 1 97.06 55 ASN B C 1
ATOM 1495 O O . ASN B 1 55 ? 6.34 -24.188 -13.117 1 97.06 55 ASN B O 1
ATOM 1499 N N . GLN B 1 56 ? 5.312 -22.281 -12.805 1 97.38 56 GLN B N 1
ATOM 1500 C CA . GLN B 1 56 ? 6.352 -21.672 -11.977 1 97.38 56 GLN B CA 1
ATOM 1501 C C . GLN B 1 56 ? 5.883 -21.531 -10.531 1 97.38 56 GLN B C 1
ATOM 1503 O O . GLN B 1 56 ? 4.711 -21.75 -10.227 1 97.38 56 GLN B O 1
ATOM 1508 N N . GLU B 1 57 ? 6.887 -21.297 -9.625 1 97.75 57 GLU B N 1
ATOM 1509 C CA . GLU B 1 57 ? 6.527 -20.797 -8.297 1 97.75 57 GLU B CA 1
ATOM 1510 C C . GLU B 1 57 ? 6.004 -19.375 -8.359 1 97.75 57 GLU B C 1
ATOM 1512 O O . GLU B 1 57 ? 6.621 -18.5 -8.984 1 97.75 57 GLU B O 1
ATOM 1517 N N . VAL B 1 58 ? 4.777 -19.156 -7.746 1 98.12 58 VAL B N 1
ATOM 1518 C CA . VAL B 1 58 ? 4.121 -17.859 -7.957 1 98.12 58 VAL B CA 1
ATOM 1519 C C . VAL B 1 58 ? 3.73 -17.266 -6.609 1 98.12 58 VAL B C 1
ATOM 1521 O O . VAL B 1 58 ? 3.234 -17.969 -5.727 1 98.12 58 VAL B O 1
ATOM 1524 N N . MET B 1 59 ? 3.969 -16.031 -6.453 1 98.44 59 MET B N 1
ATOM 1525 C CA . MET B 1 59 ? 3.418 -15.234 -5.363 1 98.44 59 MET B CA 1
ATOM 1526 C C . MET B 1 59 ? 2.578 -14.078 -5.902 1 98.44 59 MET B C 1
ATOM 1528 O O . MET B 1 59 ? 3.031 -13.328 -6.766 1 98.44 59 MET B O 1
ATOM 1532 N N . VAL B 1 60 ? 1.381 -13.961 -5.402 1 98.75 60 VAL B N 1
ATOM 1533 C CA . VAL B 1 60 ? 0.468 -12.898 -5.805 1 98.75 60 VAL B CA 1
ATOM 1534 C C . VAL B 1 60 ? 0.294 -11.906 -4.656 1 98.75 60 VAL B C 1
ATOM 1536 O O . VAL B 1 60 ? 0.088 -12.305 -3.508 1 98.75 60 VAL B O 1
ATOM 1539 N N . PHE B 1 61 ? 0.399 -10.656 -4.953 1 98.81 61 PHE B N 1
ATOM 1540 C CA . PHE B 1 61 ? 0.178 -9.562 -4.008 1 98.81 61 PHE B CA 1
ATOM 1541 C C . PHE B 1 61 ? -1.022 -8.727 -4.426 1 98.81 61 PHE B C 1
ATOM 1543 O O . PHE B 1 61 ? -1.014 -8.102 -5.492 1 98.81 61 PHE B O 1
ATOM 1550 N N . ALA B 1 62 ? -2.018 -8.672 -3.605 1 98.88 62 ALA B N 1
ATOM 1551 C CA . ALA B 1 62 ? -3.223 -7.891 -3.871 1 98.88 62 ALA B CA 1
ATOM 1552 C C . ALA B 1 62 ? -3.311 -6.684 -2.943 1 98.88 62 ALA B C 1
ATOM 1554 O O . ALA B 1 62 ? -2.857 -6.738 -1.797 1 98.88 62 ALA B O 1
ATOM 1555 N N . ASP B 1 63 ? -3.957 -5.668 -3.398 1 98.81 63 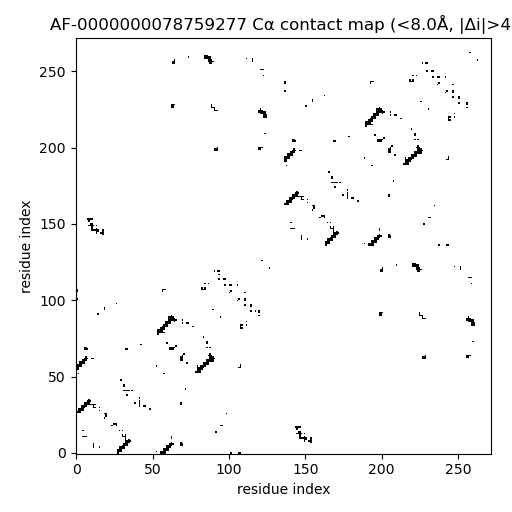ASP B N 1
ATOM 1556 C CA . ASP B 1 63 ? -4.016 -4.406 -2.666 1 98.81 63 ASP B CA 1
ATOM 1557 C C . ASP B 1 63 ? -4.93 -4.52 -1.447 1 98.81 63 ASP B C 1
ATOM 1559 O O . ASP B 1 63 ? -4.742 -3.811 -0.457 1 98.81 63 ASP B O 1
ATOM 1563 N N . LEU B 1 64 ? -5.887 -5.359 -1.523 1 98.38 64 LEU B N 1
ATOM 1564 C CA . LEU B 1 64 ? -6.914 -5.414 -0.489 1 98.38 64 LEU B CA 1
ATOM 1565 C C . LEU B 1 64 ? -7.344 -6.855 -0.23 1 98.38 64 LEU B C 1
ATOM 1567 O O . LEU B 1 64 ? -7.605 -7.609 -1.172 1 98.38 64 LEU B O 1
ATOM 1571 N N . ILE B 1 65 ? -7.43 -7.199 1.027 1 97.25 65 ILE B N 1
ATOM 1572 C CA . ILE B 1 65 ? -7.941 -8.516 1.401 1 97.25 65 ILE B CA 1
ATOM 1573 C C . ILE B 1 65 ? -9.414 -8.625 1.011 1 97.25 65 ILE B C 1
ATOM 1575 O O . ILE B 1 65 ? -10.219 -7.75 1.338 1 97.25 65 ILE B O 1
ATOM 1579 N N . GLY B 1 66 ? -9.68 -9.641 0.281 1 97.06 66 GLY B N 1
ATOM 1580 C CA . GLY B 1 66 ? -11.07 -9.953 0.017 1 97.06 66 GLY B CA 1
ATOM 1581 C C . GLY B 1 66 ? -11.664 -9.141 -1.121 1 97.06 66 GLY B C 1
ATOM 1582 O O . GLY B 1 66 ? -12.836 -9.297 -1.456 1 97.06 66 GLY B O 1
ATOM 1583 N N . GLY B 1 67 ? -10.93 -8.234 -1.696 1 97.81 67 GLY B N 1
ATOM 1584 C CA . GLY B 1 67 ? -11.406 -7.527 -2.875 1 97.81 67 GLY B CA 1
ATOM 1585 C C . GLY B 1 67 ? -11.484 -8.414 -4.105 1 97.81 67 GLY B C 1
ATOM 1586 O O . GLY B 1 67 ? -10.992 -9.539 -4.098 1 97.81 67 GLY B O 1
ATOM 1587 N N . THR B 1 68 ? -12.008 -7.867 -5.137 1 98.38 68 THR B N 1
ATOM 1588 C CA . THR B 1 68 ? -12.172 -8.633 -6.367 1 98.38 68 THR B CA 1
ATOM 1589 C C . THR B 1 68 ? -10.828 -9.125 -6.887 1 98.38 68 THR B C 1
ATOM 1591 O O . THR B 1 68 ? -10.664 -10.305 -7.207 1 98.38 68 THR B O 1
ATOM 1594 N N . PRO B 1 69 ? -9.844 -8.258 -6.984 1 98.75 69 PRO B N 1
ATOM 1595 C CA . PRO B 1 69 ? -8.547 -8.758 -7.453 1 98.75 69 PRO B CA 1
ATOM 1596 C C . PRO B 1 69 ? -8.016 -9.914 -6.605 1 98.75 69 PRO B C 1
ATOM 1598 O O . PRO B 1 69 ? -7.512 -10.898 -7.148 1 98.75 69 PRO B O 1
ATOM 1601 N N . PHE B 1 70 ? -8.125 -9.805 -5.324 1 98.69 70 PHE B N 1
ATOM 1602 C CA . PHE B 1 70 ? -7.723 -10.867 -4.414 1 98.69 70 PHE B CA 1
ATOM 1603 C C . PHE B 1 70 ? -8.523 -12.133 -4.676 1 98.69 70 PHE B C 1
ATOM 1605 O O . PHE B 1 70 ? -7.953 -13.211 -4.879 1 98.69 70 PHE B O 1
ATOM 1612 N N . ASN B 1 71 ? -9.789 -12.039 -4.734 1 98.38 71 ASN B N 1
ATOM 1613 C CA . ASN B 1 71 ? -10.695 -13.18 -4.844 1 98.38 71 ASN B CA 1
ATOM 1614 C C . ASN B 1 71 ? -10.508 -13.914 -6.168 1 98.38 71 ASN B C 1
ATOM 1616 O O . ASN B 1 71 ? -10.641 -15.141 -6.23 1 98.38 71 ASN B O 1
ATOM 1620 N N . GLU B 1 72 ? -10.297 -13.219 -7.23 1 98.62 72 GLU B N 1
ATOM 1621 C CA . GLU B 1 72 ? -10.117 -13.844 -8.539 1 98.62 72 GLU B CA 1
ATOM 1622 C C . GLU B 1 72 ? -8.883 -14.742 -8.555 1 98.62 72 GLU B C 1
ATOM 1624 O O . GLU B 1 72 ? -8.883 -15.781 -9.219 1 98.62 72 GLU B O 1
ATOM 1629 N N . PHE B 1 73 ? -7.836 -14.367 -7.82 1 98.56 73 PHE B N 1
ATOM 1630 C CA . PHE B 1 73 ? -6.656 -15.219 -7.75 1 98.56 73 PHE B CA 1
ATOM 1631 C C . PHE B 1 73 ? -6.859 -16.344 -6.742 1 98.56 73 PHE B C 1
ATOM 1633 O O . PHE B 1 73 ? -6.379 -17.453 -6.941 1 98.56 73 PHE B O 1
ATOM 1640 N N . ALA B 1 74 ? -7.539 -16 -5.641 1 98 74 ALA B N 1
ATOM 1641 C CA . ALA B 1 74 ? -7.852 -17.047 -4.672 1 98 74 ALA B CA 1
ATOM 1642 C C . ALA B 1 74 ? -8.578 -18.219 -5.336 1 98 74 ALA B C 1
ATOM 1644 O O . ALA B 1 74 ? -8.258 -19.375 -5.082 1 98 74 ALA B O 1
ATOM 1645 N N . LYS B 1 75 ? -9.5 -17.906 -6.227 1 97.25 75 LYS B N 1
ATOM 1646 C CA . LYS B 1 75 ? -10.297 -18.906 -6.934 1 97.25 75 LYS B CA 1
ATOM 1647 C C . LYS B 1 75 ? -9.414 -19.766 -7.836 1 97.25 75 LYS B C 1
ATOM 1649 O O . LYS B 1 75 ? -9.797 -20.875 -8.195 1 97.25 75 LYS B O 1
ATOM 1654 N N . ARG B 1 76 ? -8.273 -19.266 -8.211 1 97.44 76 ARG B N 1
ATOM 1655 C CA . ARG B 1 76 ? -7.43 -19.938 -9.195 1 97.44 76 ARG B CA 1
ATOM 1656 C C . ARG B 1 76 ? -6.215 -20.578 -8.531 1 97.44 76 ARG B C 1
ATOM 1658 O O . ARG B 1 76 ? -5.258 -20.953 -9.211 1 97.44 76 ARG B O 1
ATOM 1665 N N . SER B 1 77 ? -6.246 -20.656 -7.191 1 96.69 77 SER B N 1
ATOM 1666 C CA . SER B 1 77 ? -5.086 -21.109 -6.434 1 96.69 77 SER B CA 1
ATOM 1667 C C . SER B 1 77 ? -4.652 -22.5 -6.871 1 96.69 77 SER B C 1
ATOM 1669 O O . SER B 1 77 ? -3.461 -22.812 -6.898 1 96.69 77 SER B O 1
ATOM 1671 N N . GLU B 1 78 ? -5.551 -23.359 -7.297 1 95.88 78 GLU B N 1
ATOM 1672 C CA . GLU B 1 78 ? -5.277 -24.75 -7.598 1 95.88 78 GLU B CA 1
ATOM 1673 C C . GLU B 1 78 ? -4.613 -24.906 -8.961 1 95.88 78 GLU B C 1
ATOM 1675 O O . GLU B 1 78 ? -4.09 -25.984 -9.289 1 95.88 78 GLU B O 1
ATOM 1680 N N . VAL B 1 79 ? -4.695 -23.859 -9.766 1 97 79 VAL B N 1
ATOM 1681 C CA . VAL B 1 79 ? -4.113 -23.906 -11.102 1 97 79 VAL B CA 1
ATOM 1682 C C . VAL B 1 79 ? -2.592 -23.938 -11.008 1 97 79 VAL B C 1
ATOM 1684 O O . VAL B 1 79 ? -1.914 -24.484 -11.875 1 97 79 VAL B O 1
ATOM 1687 N N . PHE B 1 80 ? -2.084 -23.422 -9.875 1 96 80 PHE B N 1
ATOM 1688 C CA . PHE B 1 80 ? -0.645 -23.328 -9.672 1 96 80 PHE B CA 1
ATOM 1689 C C . PHE B 1 80 ? -0.126 -24.531 -8.898 1 96 80 PHE B C 1
ATOM 1691 O O . PHE B 1 80 ? -0.474 -24.719 -7.727 1 96 80 PHE B O 1
ATOM 1698 N N . GLN B 1 81 ? 0.78 -25.297 -9.516 1 91.5 81 GLN B N 1
ATOM 1699 C CA . GLN B 1 81 ? 1.128 -26.578 -8.922 1 91.5 81 GLN B CA 1
ATOM 1700 C C . GLN B 1 81 ? 2.549 -26.562 -8.367 1 91.5 81 GLN B C 1
ATOM 1702 O O . GLN B 1 81 ? 2.934 -27.453 -7.605 1 91.5 81 GLN B O 1
ATOM 1707 N N . ASN B 1 82 ? 3.355 -25.594 -8.672 1 95.19 82 ASN B N 1
ATOM 1708 C CA . ASN B 1 82 ? 4.754 -25.562 -8.258 1 95.19 82 ASN B CA 1
ATOM 1709 C C . ASN B 1 82 ? 4.992 -24.531 -7.156 1 95.19 82 ASN B C 1
ATOM 1711 O O . ASN B 1 82 ? 6.059 -23.922 -7.098 1 95.19 82 ASN B O 1
ATOM 1715 N N . GLY B 1 83 ? 3.92 -24.234 -6.324 1 94.81 83 GLY B N 1
ATOM 1716 C CA . GLY B 1 83 ? 4.027 -23.25 -5.258 1 94.81 83 GLY B CA 1
ATOM 1717 C C . GLY B 1 83 ? 3.203 -22 -5.516 1 94.81 83 GLY B C 1
ATOM 1718 O O . GLY B 1 83 ? 3.338 -21.359 -6.562 1 94.81 83 GLY B O 1
ATOM 1719 N N . PHE B 1 84 ? 2.336 -21.75 -4.598 1 97.5 84 PHE B N 1
ATOM 1720 C CA . PHE B 1 84 ? 1.439 -20.609 -4.73 1 97.5 84 PHE B CA 1
ATOM 1721 C C . PHE B 1 84 ? 1.206 -19.938 -3.383 1 97.5 84 PHE B C 1
ATOM 1723 O O . PHE B 1 84 ? 0.859 -20.609 -2.406 1 97.5 84 PHE B O 1
ATOM 1730 N N . GLN B 1 85 ? 1.431 -18.609 -3.309 1 97.94 85 GLN B N 1
ATOM 1731 C CA . GLN B 1 85 ? 1.095 -17.781 -2.158 1 97.94 85 GLN B CA 1
ATOM 1732 C C . GLN B 1 85 ? 0.327 -16.531 -2.588 1 97.94 85 GLN B C 1
ATOM 1734 O O . GLN B 1 85 ? 0.619 -15.945 -3.633 1 97.94 85 GLN B O 1
ATOM 1739 N N . LEU B 1 86 ? -0.636 -16.188 -1.846 1 98.31 86 LEU B N 1
ATOM 1740 C CA . LEU B 1 86 ? -1.454 -15.008 -2.086 1 98.31 86 LEU B CA 1
ATOM 1741 C C . LEU B 1 86 ? -1.553 -14.148 -0.83 1 98.31 86 LEU B C 1
ATOM 1743 O O . LEU B 1 86 ? -1.988 -14.625 0.22 1 98.31 86 LEU B O 1
ATOM 1747 N N . LEU B 1 87 ? -1.099 -12.945 -0.957 1 97.94 87 LEU B N 1
ATOM 1748 C CA . LEU B 1 87 ? -1.138 -11.992 0.149 1 97.94 87 LEU B CA 1
ATOM 1749 C C . LEU B 1 87 ? -2.016 -10.789 -0.197 1 97.94 87 LEU B C 1
ATOM 1751 O O . LEU B 1 87 ? -1.908 -10.234 -1.291 1 97.94 87 LEU B O 1
ATOM 1755 N N . GLY B 1 88 ? -2.936 -10.43 0.698 1 97.88 88 GLY B N 1
ATOM 1756 C CA . GLY B 1 88 ? -3.719 -9.203 0.585 1 97.88 88 GLY B CA 1
ATOM 1757 C C . GLY B 1 88 ? -3.238 -8.102 1.508 1 97.88 88 GLY B C 1
ATOM 1758 O O . GLY B 1 88 ? -2.803 -8.367 2.631 1 97.88 88 GLY B O 1
ATOM 1759 N N . GLY B 1 89 ? -3.375 -6.875 0.997 1 97.69 89 GLY B N 1
ATOM 1760 C CA . GLY B 1 89 ? -2.967 -5.738 1.808 1 97.69 89 GLY B CA 1
ATOM 1761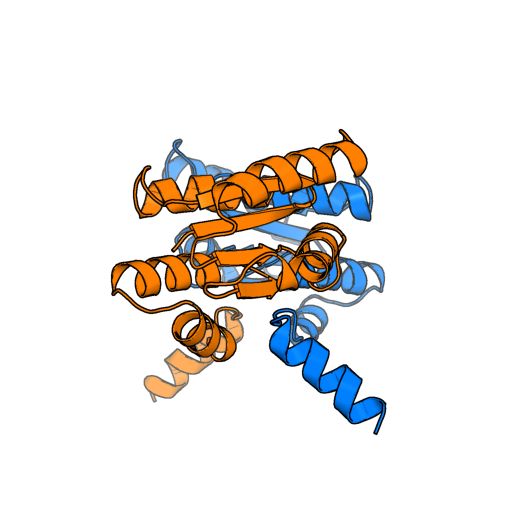 C C . GLY B 1 89 ? -1.528 -5.32 1.568 1 97.69 89 GLY B C 1
ATOM 1762 O O . GLY B 1 89 ? -0.847 -4.871 2.49 1 97.69 89 GLY B O 1
ATOM 1763 N N . MET B 1 90 ? -1.084 -5.453 0.404 1 98.31 90 MET B N 1
ATOM 1764 C CA . MET B 1 90 ? 0.305 -5.133 0.09 1 98.31 90 MET B CA 1
ATOM 1765 C C . MET B 1 90 ? 0.586 -3.65 0.322 1 98.31 90 MET B C 1
ATOM 1767 O O . MET B 1 90 ? -0.304 -2.814 0.164 1 98.31 90 MET B O 1
ATOM 1771 N N . ASN B 1 91 ? 1.749 -3.361 0.677 1 98.31 91 ASN B N 1
ATOM 1772 C CA . ASN B 1 91 ? 2.332 -2.023 0.67 1 98.31 91 ASN B CA 1
ATOM 1773 C C . ASN B 1 91 ? 3.775 -2.043 0.176 1 98.31 91 ASN B C 1
ATOM 1775 O O . ASN B 1 91 ? 4.281 -3.088 -0.239 1 98.31 91 ASN B O 1
ATOM 1779 N N . LEU B 1 92 ? 4.383 -0.905 0.064 1 98.81 92 LEU B N 1
ATOM 1780 C CA . LEU B 1 92 ? 5.699 -0.849 -0.561 1 98.81 92 LEU B CA 1
ATOM 1781 C C . LEU B 1 92 ? 6.723 -1.633 0.255 1 98.81 92 LEU B C 1
ATOM 1783 O O . LEU B 1 92 ? 7.566 -2.336 -0.307 1 98.81 92 LEU B O 1
ATOM 1787 N N . GLY B 1 93 ? 6.684 -1.521 1.588 1 98.31 93 GLY B N 1
ATOM 1788 C CA . GLY B 1 93 ? 7.605 -2.26 2.438 1 98.31 93 GLY B CA 1
ATOM 1789 C C . GLY B 1 93 ? 7.547 -3.76 2.221 1 98.31 93 GLY B C 1
ATOM 1790 O O . GLY B 1 93 ? 8.586 -4.422 2.137 1 98.31 93 GLY B O 1
ATOM 1791 N N . ILE B 1 94 ? 6.359 -4.273 2.156 1 98.44 94 ILE B N 1
ATOM 1792 C CA . ILE B 1 94 ? 6.148 -5.699 1.934 1 98.44 94 ILE B CA 1
ATOM 1793 C C . ILE B 1 94 ? 6.742 -6.105 0.588 1 98.44 94 ILE B C 1
ATOM 1795 O O . ILE B 1 94 ? 7.457 -7.109 0.496 1 98.44 94 ILE B O 1
ATOM 1799 N N . LEU B 1 95 ? 6.484 -5.348 -0.431 1 98.69 95 LEU B N 1
ATOM 1800 C CA . LEU B 1 95 ? 6.938 -5.684 -1.775 1 98.69 95 LEU B CA 1
ATOM 1801 C C . LEU B 1 95 ? 8.453 -5.602 -1.874 1 98.69 95 LEU B C 1
ATOM 1803 O O . LEU B 1 95 ? 9.086 -6.453 -2.502 1 98.69 95 LEU B O 1
ATOM 1807 N N . ILE B 1 96 ? 9.023 -4.594 -1.269 1 98.56 96 ILE B N 1
ATOM 1808 C CA . ILE B 1 96 ? 10.477 -4.465 -1.256 1 98.56 96 ILE B CA 1
ATOM 1809 C C . ILE B 1 96 ? 11.102 -5.684 -0.577 1 98.56 96 ILE B C 1
ATOM 1811 O O . ILE B 1 96 ? 12.039 -6.289 -1.107 1 98.56 96 ILE B O 1
ATOM 1815 N N . GLU B 1 97 ? 10.586 -6.031 0.567 1 98.38 97 GLU B N 1
ATOM 1816 C CA . GLU B 1 97 ? 11.117 -7.176 1.297 1 98.38 97 GLU B CA 1
ATOM 1817 C C . GLU B 1 97 ? 10.945 -8.469 0.505 1 98.38 97 GLU B C 1
ATOM 1819 O O . GLU B 1 97 ? 11.836 -9.32 0.492 1 98.38 97 GLU B O 1
ATOM 1824 N N . ALA B 1 98 ? 9.789 -8.656 -0.113 1 98.31 98 ALA B N 1
ATOM 1825 C CA . ALA B 1 98 ? 9.562 -9.844 -0.936 1 98.31 98 ALA B CA 1
ATOM 1826 C C . ALA B 1 98 ? 10.609 -9.961 -2.037 1 98.31 98 ALA B C 1
ATOM 1828 O O . ALA B 1 98 ? 11.156 -11.039 -2.273 1 98.31 98 ALA B O 1
ATOM 1829 N N . VAL B 1 99 ? 10.906 -8.852 -2.73 1 98.31 99 VAL B N 1
ATOM 1830 C CA . VAL B 1 99 ? 11.906 -8.836 -3.793 1 98.31 99 VAL B CA 1
ATOM 1831 C C . VAL B 1 99 ? 13.273 -9.18 -3.217 1 98.31 99 VAL B C 1
ATOM 1833 O O . VAL B 1 99 ? 14.016 -9.984 -3.791 1 98.31 99 VAL B O 1
ATOM 1836 N N . ASN B 1 100 ? 13.602 -8.57 -2.043 1 97.81 100 ASN B N 1
ATOM 1837 C CA . ASN B 1 100 ? 14.875 -8.852 -1.391 1 97.81 100 ASN B CA 1
ATOM 1838 C C . ASN B 1 100 ? 15.039 -10.344 -1.091 1 97.81 100 ASN B C 1
ATOM 1840 O O . ASN B 1 100 ? 16.078 -10.93 -1.372 1 97.81 100 ASN B O 1
ATOM 1844 N N . LEU B 1 101 ? 14.055 -10.914 -0.514 1 97.81 101 LEU B N 1
ATOM 1845 C CA . LEU B 1 101 ? 14.102 -12.32 -0.144 1 97.81 101 LEU B CA 1
ATOM 1846 C C . LEU B 1 101 ? 14.195 -13.203 -1.383 1 97.81 101 LEU B C 1
ATOM 1848 O O . LEU B 1 101 ? 14.914 -14.203 -1.383 1 97.81 101 LEU B O 1
ATOM 1852 N N . ARG B 1 102 ? 13.406 -12.859 -2.449 1 97.69 102 ARG B N 1
ATOM 1853 C CA . ARG B 1 102 ? 13.516 -13.594 -3.705 1 97.69 102 ARG B CA 1
ATOM 1854 C C . ARG B 1 102 ? 14.945 -13.555 -4.242 1 97.69 102 ARG B C 1
ATOM 1856 O O . ARG B 1 102 ? 15.469 -14.578 -4.691 1 97.69 102 ARG B O 1
ATOM 1863 N N . LEU B 1 103 ? 15.578 -12.367 -4.219 1 96.62 103 LEU B N 1
ATOM 1864 C CA . LEU B 1 103 ? 16.938 -12.203 -4.711 1 96.62 103 LEU B CA 1
ATOM 1865 C C . LEU B 1 103 ? 17.922 -13.031 -3.885 1 96.62 103 LEU B C 1
ATOM 1867 O O . LEU B 1 103 ? 18.984 -13.406 -4.375 1 96.62 103 LEU B O 1
ATOM 1871 N N . GLN B 1 104 ? 17.562 -13.305 -2.686 1 97.44 104 GLN B N 1
ATOM 1872 C CA . GLN B 1 104 ? 18.391 -14.133 -1.812 1 97.44 104 GLN B CA 1
ATOM 1873 C C . GLN B 1 104 ? 18.141 -15.617 -2.082 1 97.44 104 GLN B C 1
ATOM 1875 O O . GLN B 1 104 ? 18.766 -16.469 -1.447 1 97.44 104 GLN B O 1
ATOM 1880 N N . GLY B 1 105 ? 17.219 -15.914 -2.924 1 97.06 105 GLY B N 1
ATOM 1881 C CA . GLY B 1 105 ? 16.984 -17.297 -3.324 1 97.06 105 GLY B CA 1
ATOM 1882 C C . GLY B 1 105 ? 15.922 -17.984 -2.484 1 97.06 105 GLY B C 1
ATOM 1883 O O . GLY B 1 105 ? 15.797 -19.219 -2.533 1 97.06 105 GLY B O 1
ATOM 1884 N N . LYS B 1 106 ? 15.195 -17.266 -1.702 1 97.38 106 LYS B N 1
ATOM 1885 C CA . LYS B 1 106 ? 14.156 -17.875 -0.882 1 97.38 106 LYS B CA 1
ATOM 1886 C C . LYS B 1 106 ? 12.984 -18.344 -1.74 1 97.38 106 LYS B C 1
ATOM 1888 O O . LYS B 1 106 ? 12.711 -17.766 -2.791 1 97.38 106 LYS B O 1
ATOM 1893 N N . LYS B 1 107 ? 12.289 -19.328 -1.242 1 96.81 107 LYS B N 1
ATOM 1894 C CA . LYS B 1 107 ? 11.094 -19.859 -1.9 1 96.81 107 LYS B CA 1
ATOM 1895 C C . LYS B 1 107 ? 9.836 -19.141 -1.403 1 96.81 107 LYS B C 1
ATOM 1897 O O . LYS B 1 107 ? 9.875 -18.438 -0.393 1 96.81 107 LYS B O 1
ATOM 1902 N N . SER B 1 108 ? 8.758 -19.344 -2.105 1 96.56 108 SER B N 1
ATOM 1903 C CA . SER B 1 108 ? 7.516 -18.625 -1.835 1 96.56 108 SER B CA 1
ATOM 1904 C C . SER B 1 108 ? 7.023 -18.875 -0.414 1 96.56 108 SER B C 1
ATOM 1906 O O . SER B 1 108 ? 6.598 -17.953 0.279 1 96.56 108 SER B O 1
ATOM 1908 N N . ASP B 1 109 ? 7.129 -20.109 0.052 1 94.94 109 ASP B N 1
ATOM 1909 C CA . ASP B 1 109 ? 6.676 -20.469 1.394 1 94.94 109 ASP B CA 1
ATOM 1910 C C . ASP B 1 109 ? 7.496 -19.734 2.459 1 94.94 109 ASP B C 1
ATOM 1912 O O . ASP B 1 109 ? 6.945 -19.266 3.453 1 94.94 109 ASP B O 1
ATOM 1916 N N . ASP B 1 110 ? 8.719 -19.656 2.215 1 96.38 110 ASP B N 1
ATOM 1917 C CA . ASP B 1 110 ? 9.602 -18.984 3.16 1 96.38 110 ASP B CA 1
ATOM 1918 C C . ASP B 1 110 ? 9.375 -17.469 3.137 1 96.38 110 ASP B C 1
ATOM 1920 O O . ASP B 1 110 ? 9.422 -16.812 4.18 1 96.38 110 ASP B O 1
ATOM 1924 N N . ILE B 1 111 ? 9.18 -16.922 1.96 1 97.81 111 ILE B N 1
ATOM 1925 C CA . ILE B 1 111 ? 8.969 -15.484 1.825 1 97.81 111 ILE B CA 1
ATOM 1926 C C . ILE B 1 111 ? 7.699 -15.078 2.568 1 97.81 111 ILE B C 1
ATOM 1928 O O . ILE B 1 111 ? 7.719 -14.156 3.385 1 97.81 111 ILE B O 1
ATOM 1932 N N . ILE B 1 112 ? 6.641 -15.828 2.338 1 97.12 112 ILE B N 1
ATOM 1933 C CA . ILE B 1 112 ? 5.363 -15.461 2.943 1 97.12 112 ILE B CA 1
ATOM 1934 C C . ILE B 1 112 ? 5.461 -15.578 4.461 1 97.12 112 ILE B C 1
ATOM 1936 O O . ILE B 1 112 ? 4.867 -14.781 5.191 1 97.12 112 ILE B O 1
ATOM 1940 N N . GLU B 1 113 ? 6.129 -16.578 4.91 1 94.81 113 GLU B N 1
ATOM 1941 C CA . GLU B 1 113 ? 6.328 -16.766 6.348 1 94.81 113 GLU B CA 1
ATOM 1942 C C . GLU B 1 113 ? 7.047 -15.562 6.953 1 94.81 113 GLU B C 1
ATOM 1944 O O . GLU B 1 113 ? 6.707 -15.117 8.055 1 94.81 113 GLU B O 1
ATOM 1949 N N . ASN B 1 114 ? 7.988 -15.094 6.266 1 96.06 114 ASN B N 1
ATOM 1950 C CA . ASN B 1 114 ? 8.711 -13.906 6.723 1 96.06 114 ASN B CA 1
ATOM 1951 C C . ASN B 1 114 ? 7.824 -12.664 6.695 1 96.06 114 ASN B C 1
ATOM 1953 O O . ASN B 1 114 ? 7.816 -11.883 7.648 1 96.06 114 ASN B O 1
ATOM 1957 N N . LEU B 1 115 ? 7.055 -12.508 5.66 1 96.44 115 LEU B N 1
ATOM 1958 C CA . LEU B 1 115 ? 6.246 -11.305 5.461 1 96.44 115 LEU B CA 1
ATOM 1959 C C . LEU B 1 115 ? 5.113 -11.242 6.48 1 96.44 115 LEU B C 1
ATOM 1961 O O . LEU B 1 115 ? 4.738 -10.156 6.93 1 96.44 115 LEU B O 1
ATOM 1965 N N . ARG B 1 116 ? 4.609 -12.375 6.852 1 87.06 116 ARG B N 1
ATOM 1966 C CA . ARG B 1 116 ? 3.479 -12.43 7.77 1 87.06 116 ARG B CA 1
ATOM 1967 C C . ARG B 1 116 ? 3.861 -11.891 9.148 1 87.06 116 ARG B C 1
ATOM 1969 O O . ARG B 1 116 ? 3.008 -11.398 9.883 1 87.06 116 ARG B O 1
ATOM 1976 N N . ASN B 1 117 ? 5.094 -11.922 9.445 1 83.88 117 ASN B N 1
ATOM 1977 C CA . ASN B 1 117 ? 5.598 -11.531 10.758 1 83.88 117 ASN B CA 1
ATOM 1978 C C . ASN B 1 117 ? 6.238 -10.148 10.719 1 83.88 117 ASN B C 1
ATOM 1980 O O . ASN B 1 117 ? 6.699 -9.648 11.75 1 83.88 117 ASN B O 1
ATOM 1984 N N . MET B 1 118 ? 6.238 -9.617 9.609 1 89.19 118 MET B N 1
ATOM 1985 C CA . MET B 1 118 ? 6.965 -8.359 9.438 1 89.19 118 MET B CA 1
ATOM 1986 C C . MET B 1 118 ? 6.059 -7.168 9.727 1 89.19 118 MET B C 1
ATOM 1988 O O . MET B 1 118 ? 4.891 -7.156 9.328 1 89.19 118 MET B O 1
ATOM 1992 N N . ASN B 1 119 ? 6.652 -6.262 10.547 1 88.81 119 ASN B N 1
ATOM 1993 C CA . ASN B 1 119 ? 5.957 -4.996 10.75 1 88.81 119 ASN B CA 1
ATOM 1994 C C . ASN B 1 119 ? 6.398 -3.941 9.742 1 88.81 119 ASN B C 1
ATOM 1996 O O . ASN B 1 119 ? 7.52 -3.434 9.82 1 88.81 119 ASN B O 1
ATOM 2000 N N . THR B 1 120 ? 5.523 -3.676 8.828 1 92.31 120 THR B N 1
ATOM 2001 C CA . THR B 1 120 ? 5.863 -2.703 7.793 1 92.31 120 THR B CA 1
ATOM 2002 C C . THR B 1 120 ? 5.016 -1.443 7.938 1 92.31 120 THR B C 1
ATOM 2004 O O . THR B 1 120 ? 5.012 -0.586 7.051 1 92.31 120 THR B O 1
ATOM 2007 N N . ILE B 1 121 ? 4.258 -1.373 9.023 1 95.25 121 ILE B N 1
ATOM 2008 C CA . ILE B 1 121 ? 3.402 -0.225 9.305 1 95.25 121 ILE B CA 1
ATOM 2009 C C . ILE B 1 121 ? 3.781 0.378 10.656 1 95.25 121 ILE B C 1
ATOM 2011 O O . ILE B 1 121 ? 3.951 -0.345 11.641 1 95.25 121 ILE B O 1
ATOM 2015 N N . ALA B 1 122 ? 3.957 1.678 10.648 1 94.94 122 ALA B N 1
ATOM 2016 C CA . ALA B 1 122 ? 4.281 2.346 11.906 1 94.94 122 ALA B CA 1
ATOM 2017 C C . ALA B 1 122 ? 3.865 3.812 11.867 1 94.94 122 ALA B C 1
ATOM 2019 O O . ALA B 1 122 ? 3.811 4.422 10.797 1 94.94 122 ALA B O 1
ATOM 2020 N N . CYS B 1 123 ? 3.631 4.332 13.039 1 95.94 123 CYS B N 1
ATOM 2021 C CA . CYS B 1 123 ? 3.33 5.754 13.172 1 95.94 123 CYS B CA 1
ATOM 2022 C C . CYS B 1 123 ? 4.516 6.508 13.758 1 95.94 123 CYS B C 1
ATOM 2024 O O . CYS B 1 123 ? 5.305 5.941 14.516 1 95.94 123 CYS B O 1
ATOM 2026 N N . LEU B 1 124 ? 4.609 7.734 13.391 1 94.94 124 LEU B N 1
ATOM 2027 C CA . LEU B 1 124 ? 5.699 8.57 13.883 1 94.94 124 LEU B CA 1
ATOM 2028 C C . LEU B 1 124 ? 5.754 8.547 15.406 1 94.94 124 LEU B C 1
ATOM 2030 O O . LEU B 1 124 ? 6.836 8.445 15.992 1 94.94 124 LEU B O 1
ATOM 2034 N N . ALA B 1 125 ? 4.609 8.578 16.047 1 89.88 125 ALA B N 1
ATOM 2035 C CA . ALA B 1 125 ? 4.543 8.617 17.516 1 89.88 125 ALA B CA 1
ATOM 2036 C 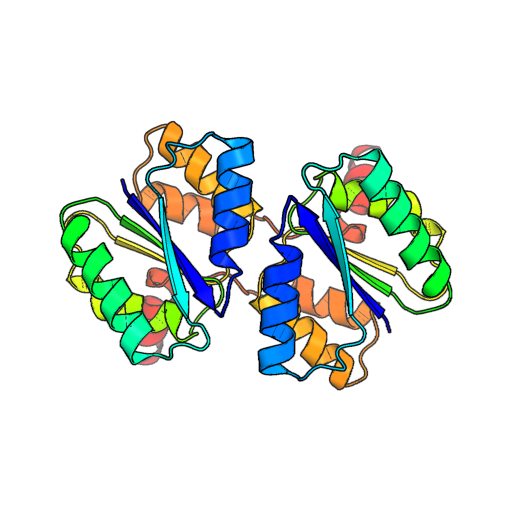C . ALA B 1 125 ? 5.184 7.371 18.125 1 89.88 125 ALA B C 1
ATOM 2038 O O . ALA B 1 125 ? 5.824 7.441 19.172 1 89.88 125 ALA B O 1
ATOM 2039 N N . ASP B 1 126 ? 5.008 6.242 17.484 1 87.94 126 ASP B N 1
ATOM 2040 C CA . ASP B 1 126 ? 5.559 4.98 17.984 1 87.94 126 ASP B CA 1
ATOM 2041 C C . ASP B 1 126 ? 7.07 4.918 17.766 1 87.94 126 ASP B C 1
ATOM 2043 O O . ASP B 1 126 ? 7.789 4.289 18.531 1 87.94 126 ASP B O 1
ATOM 2047 N N . MET B 1 127 ? 7.543 5.629 16.75 1 85.75 127 MET B N 1
ATOM 2048 C CA . MET B 1 127 ? 8.961 5.582 16.406 1 85.75 127 MET B CA 1
ATOM 2049 C C . MET B 1 127 ? 9.766 6.5 17.328 1 85.75 127 MET B C 1
ATOM 2051 O O . MET B 1 127 ? 10.938 6.246 17.594 1 85.75 127 MET B O 1
ATOM 2055 N N . GLN B 1 128 ? 9.188 7.566 17.656 1 80.81 128 GLN B N 1
ATOM 2056 C CA . GLN B 1 128 ? 9.828 8.516 18.562 1 80.81 128 GLN B CA 1
ATOM 2057 C C . GLN B 1 128 ? 9.906 7.957 19.969 1 80.81 128 GLN B C 1
ATOM 2059 O O . GLN B 1 128 ? 10.805 8.32 20.75 1 80.81 128 GLN B O 1
ATOM 2064 N N . ARG B 1 129 ? 8.914 7.188 20.328 1 70.31 129 ARG B N 1
ATOM 2065 C CA . ARG B 1 129 ? 8.961 6.582 21.656 1 70.31 129 ARG B CA 1
ATOM 2066 C C . ARG B 1 129 ? 10.094 5.566 21.75 1 70.31 129 ARG B C 1
ATOM 2068 O O . ARG B 1 129 ? 10.719 5.43 22.797 1 70.31 129 ARG B O 1
ATOM 2075 N N . HIS B 1 130 ? 10.297 4.863 20.641 1 62.12 130 HIS B N 1
ATOM 2076 C CA . HIS B 1 130 ? 11.367 3.867 20.672 1 62.12 130 HIS B CA 1
ATOM 2077 C C . HIS B 1 130 ? 12.742 4.531 20.719 1 62.12 130 HIS B C 1
ATOM 2079 O O . HIS B 1 130 ? 13.688 3.967 21.266 1 62.12 130 HIS B O 1
ATOM 2085 N N . THR B 1 131 ? 12.969 5.68 20.141 1 57.09 131 THR B N 1
ATOM 2086 C CA . THR B 1 131 ? 14.258 6.363 20.188 1 57.09 131 THR B CA 1
ATOM 2087 C C . THR B 1 131 ? 14.508 6.945 21.578 1 57.09 131 THR B C 1
ATOM 2089 O O . THR B 1 131 ? 15.648 6.973 22.047 1 57.09 131 THR B O 1
ATOM 2092 N N . ASN B 1 132 ? 13.453 7.477 22.219 1 54.78 132 ASN B N 1
ATOM 2093 C CA . ASN B 1 132 ? 13.625 8.047 23.547 1 54.78 132 ASN B CA 1
ATOM 2094 C C . ASN B 1 132 ? 13.867 6.957 24.594 1 54.78 132 ASN B C 1
ATOM 2096 O O . ASN B 1 132 ? 14.578 7.184 25.578 1 54.78 132 ASN B O 1
ATOM 2100 N N . GLU B 1 133 ? 13.359 5.785 24.422 1 49.41 133 GLU B N 1
ATOM 2101 C CA . GLU B 1 133 ? 13.594 4.707 25.391 1 49.41 133 GLU B CA 1
ATOM 2102 C C . GLU B 1 133 ? 15 4.137 25.234 1 49.41 133 GLU B C 1
ATOM 2104 O O . GLU B 1 133 ? 15.539 3.553 26.188 1 49.41 133 GLU B O 1
ATOM 2109 N N . GLU B 1 134 ? 15.43 4.137 23.969 1 46.72 134 GLU B N 1
ATOM 2110 C CA . GLU B 1 134 ? 16.797 3.635 23.828 1 46.72 134 GLU B CA 1
ATOM 2111 C C . GLU B 1 134 ? 17.812 4.652 24.344 1 46.72 134 GLU B C 1
ATOM 2113 O O . GLU B 1 134 ? 18.969 4.312 24.594 1 46.72 134 GLU B O 1
ATOM 2118 N N . ASP B 1 135 ? 17.625 5.859 24.281 1 45 135 ASP B N 1
ATOM 2119 C CA . ASP B 1 135 ? 18.531 6.895 24.766 1 45 135 ASP B CA 1
ATOM 2120 C C . ASP B 1 135 ? 18.453 7.039 26.281 1 45 135 ASP B C 1
ATOM 2122 O O . ASP B 1 135 ? 19.281 7.719 26.891 1 45 135 ASP B O 1
ATOM 2126 N N . GLU B 1 136 ? 17.484 6.43 26.891 1 40.12 136 GLU B N 1
ATOM 2127 C CA . GLU B 1 136 ? 17.562 6.414 28.344 1 40.12 136 GLU B CA 1
ATOM 2128 C C . GLU B 1 136 ? 18.328 5.191 28.859 1 40.12 136 GLU B C 1
ATOM 2130 O O . GLU B 1 136 ? 18.109 4.074 28.375 1 40.12 136 GLU B O 1
#

Radius of gyration: 18.82 Å; Cα contacts (8 Å, |Δi|>4): 494; chains: 2; bounding box: 36×54×48 Å

Organism: Enterococcus faecium (strain ATCC BAA-472 / TX0016 / DO) (NCBI:txid333849)